Protein AF-A0AAN9CAA3-F1 (afdb_monomer_lite)

pLDDT: mean 83.01, std 10.86, range [41.28, 93.88]

Structure (mmCIF, N/CA/C/O backbone):
data_AF-A0AAN9CAA3-F1
#
_entry.id   AF-A0AAN9CAA3-F1
#
loop_
_atom_site.group_PDB
_atom_site.id
_atom_site.type_symbol
_atom_site.label_atom_id
_atom_site.label_alt_id
_atom_site.label_comp_id
_atom_site.label_asym_id
_atom_site.label_entity_id
_atom_site.label_seq_id
_atom_site.pdbx_PDB_ins_code
_atom_site.Cartn_x
_atom_site.Cartn_y
_atom_site.Cartn_z
_atom_site.occupancy
_atom_site.B_iso_or_equiv
_atom_site.auth_seq_id
_atom_site.auth_comp_id
_atom_site.auth_asym_id
_atom_site.auth_atom_id
_atom_site.pdbx_PDB_model_num
ATOM 1 N N . MET A 1 1 ? -3.144 11.801 2.832 1.00 44.78 1 MET A N 1
ATOM 2 C CA . MET A 1 1 ? -1.709 11.485 2.634 1.00 44.78 1 MET A CA 1
ATOM 3 C C . MET A 1 1 ? -1.485 10.277 1.722 1.00 44.78 1 MET A C 1
ATOM 5 O O . MET A 1 1 ? -0.741 10.425 0.770 1.00 44.78 1 MET A O 1
ATOM 9 N N . LEU A 1 2 ? -2.178 9.145 1.908 1.00 47.00 2 LEU A N 1
ATOM 10 C CA . LEU A 1 2 ? -2.068 7.959 1.027 1.00 47.00 2 LEU A CA 1
ATOM 11 C C . LEU A 1 2 ? -2.639 8.127 -0.402 1.00 47.00 2 LEU A C 1
ATOM 13 O O . LEU A 1 2 ? -2.365 7.313 -1.272 1.00 47.00 2 LEU A O 1
ATOM 17 N N . GLN A 1 3 ? -3.430 9.175 -0.653 1.00 49.78 3 GLN A N 1
ATOM 18 C CA . GLN A 1 3 ? -4.020 9.487 -1.967 1.00 49.78 3 GLN A CA 1
ATOM 19 C C . GLN A 1 3 ? -3.221 10.538 -2.762 1.00 49.78 3 GLN A C 1
ATOM 21 O O . GLN A 1 3 ? -3.686 11.016 -3.797 1.00 49.78 3 GLN A O 1
ATOM 26 N N . ALA A 1 4 ? -2.057 10.965 -2.260 1.00 59.66 4 ALA A N 1
ATOM 27 C CA . ALA A 1 4 ? -1.208 11.900 -2.990 1.00 59.66 4 ALA A CA 1
ATOM 28 C C . ALA A 1 4 ? -0.649 11.225 -4.252 1.00 59.66 4 ALA A C 1
ATOM 30 O O . ALA A 1 4 ? -0.351 10.035 -4.230 1.00 59.66 4 ALA A O 1
ATOM 31 N N . LYS A 1 5 ? -0.468 11.988 -5.339 1.00 57.34 5 LYS A N 1
ATOM 32 C CA . LYS A 1 5 ? 0.065 11.461 -6.612 1.00 57.34 5 LYS A CA 1
ATOM 33 C C . LYS A 1 5 ? 1.448 10.808 -6.470 1.00 57.34 5 LYS A C 1
ATOM 35 O O . LYS A 1 5 ? 1.762 9.922 -7.248 1.00 57.34 5 LYS A O 1
ATOM 40 N N . ASN A 1 6 ? 2.207 11.202 -5.448 1.00 60.66 6 ASN A N 1
ATOM 41 C CA . ASN A 1 6 ? 3.566 10.728 -5.179 1.00 60.66 6 ASN A CA 1
ATOM 42 C C . ASN A 1 6 ? 3.606 9.774 -3.968 1.00 60.66 6 ASN A C 1
ATOM 44 O O . ASN A 1 6 ? 4.602 9.722 -3.247 1.00 60.66 6 ASN A O 1
ATOM 48 N N . ALA A 1 7 ? 2.489 9.114 -3.642 1.00 62.47 7 ALA A N 1
ATOM 49 C CA . ALA A 1 7 ? 2.445 8.168 -2.535 1.00 62.47 7 ALA A CA 1
ATOM 50 C C . ALA A 1 7 ? 3.242 6.909 -2.905 1.00 62.47 7 ALA A C 1
ATOM 52 O O . ALA A 1 7 ? 2.808 6.130 -3.746 1.00 62.47 7 ALA A O 1
ATOM 53 N N . ASP A 1 8 ? 4.403 6.742 -2.273 1.00 71.38 8 ASP A N 1
ATOM 54 C CA . ASP A 1 8 ? 5.265 5.573 -2.431 1.00 71.38 8 ASP A CA 1
ATOM 55 C C . ASP A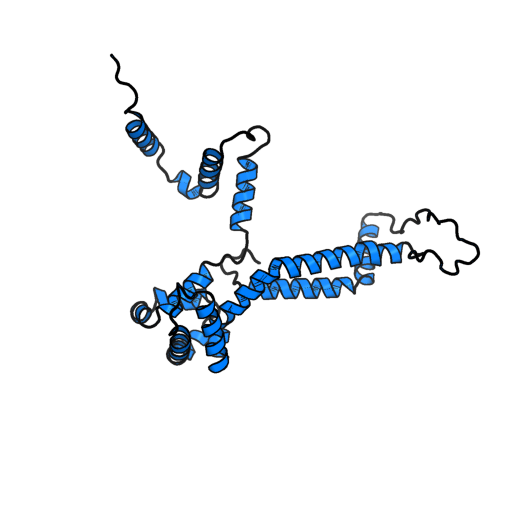 1 8 ? 4.780 4.401 -1.556 1.00 71.38 8 ASP A C 1
ATOM 57 O O . ASP A 1 8 ? 4.248 4.608 -0.460 1.00 71.38 8 ASP A O 1
ATOM 61 N N . LEU A 1 9 ? 4.982 3.171 -2.031 1.00 78.12 9 LEU A N 1
ATOM 62 C CA . LEU A 1 9 ? 4.564 1.935 -1.369 1.00 78.12 9 LEU A CA 1
ATOM 63 C C . LEU A 1 9 ? 5.193 1.794 0.022 1.00 78.12 9 LEU A C 1
ATOM 65 O O . LEU A 1 9 ? 4.511 1.454 0.986 1.00 78.12 9 LEU A O 1
ATOM 69 N N . LEU A 1 10 ? 6.480 2.112 0.131 1.00 80.00 10 LEU A N 1
ATOM 70 C CA . LEU A 1 10 ? 7.242 2.005 1.377 1.00 80.00 10 LEU A CA 1
ATOM 71 C C . LEU A 1 10 ? 6.860 3.095 2.381 1.00 80.00 10 LEU A C 1
ATOM 73 O O . LEU A 1 10 ? 6.630 2.820 3.557 1.00 80.00 10 LEU A O 1
ATOM 77 N N . LYS A 1 11 ? 6.631 4.320 1.902 1.00 82.19 11 LYS A N 1
ATOM 78 C CA . LYS A 1 11 ? 6.074 5.389 2.739 1.00 82.19 11 LYS A CA 1
ATOM 79 C C . LYS A 1 11 ? 4.674 5.037 3.248 1.00 82.19 11 LYS A C 1
ATOM 81 O O . LYS A 1 11 ? 4.307 5.385 4.368 1.00 82.19 11 LYS A O 1
ATOM 86 N N . ALA A 1 12 ? 3.871 4.351 2.436 1.00 82.38 12 ALA A N 1
ATOM 87 C CA . ALA A 1 12 ? 2.558 3.875 2.851 1.00 82.38 12 ALA A CA 1
ATOM 88 C C . ALA A 1 12 ? 2.653 2.810 3.954 1.00 82.38 12 ALA A C 1
ATOM 90 O O . ALA A 1 12 ? 1.882 2.881 4.912 1.00 82.38 12 ALA A O 1
ATOM 91 N N . THR A 1 13 ? 3.595 1.866 3.859 1.00 85.06 13 THR A N 1
ATOM 92 C CA . THR A 1 13 ? 3.814 0.865 4.914 1.00 85.06 13 THR A CA 1
ATOM 93 C C . THR A 1 13 ? 4.322 1.494 6.206 1.00 85.06 13 THR A C 1
ATOM 95 O O . THR A 1 13 ? 3.777 1.190 7.260 1.00 85.06 13 THR A O 1
ATOM 98 N N . GLU A 1 14 ? 5.248 2.454 6.134 1.00 86.94 14 GLU A N 1
ATOM 99 C CA . GLU A 1 14 ? 5.728 3.192 7.313 1.00 86.94 14 GLU A CA 1
ATOM 100 C C . GLU A 1 14 ? 4.594 3.935 8.031 1.00 86.94 14 GLU A C 1
ATOM 102 O O . GLU A 1 14 ? 4.468 3.873 9.251 1.00 86.94 14 GLU A O 1
ATOM 107 N N . LEU A 1 15 ? 3.723 4.620 7.282 1.00 87.38 15 LEU A N 1
ATOM 108 C CA . LEU A 1 15 ? 2.568 5.309 7.862 1.00 87.38 15 LEU A CA 1
ATOM 109 C C . LEU A 1 15 ? 1.568 4.337 8.500 1.00 87.38 15 LEU A C 1
ATOM 111 O O . LEU A 1 15 ? 0.965 4.674 9.518 1.00 87.38 15 LEU A O 1
ATOM 115 N N . LEU A 1 16 ? 1.379 3.152 7.914 1.00 87.38 16 LEU A N 1
ATOM 116 C CA . LEU A 1 16 ? 0.523 2.112 8.486 1.00 87.38 16 LEU A CA 1
ATOM 117 C C . LEU A 1 16 ? 1.112 1.546 9.777 1.00 87.38 16 LEU A C 1
ATOM 119 O O . LEU A 1 16 ? 0.374 1.356 10.741 1.00 87.38 16 LEU A O 1
ATOM 123 N N . ASP A 1 17 ? 2.421 1.315 9.812 1.00 89.25 17 ASP A N 1
ATOM 124 C CA . ASP A 1 17 ? 3.104 0.827 11.006 1.00 89.25 17 ASP A CA 1
ATOM 125 C C . ASP A 1 17 ? 3.068 1.879 12.118 1.00 89.25 17 ASP A C 1
ATOM 127 O O . ASP A 1 17 ? 2.716 1.549 13.248 1.00 89.25 17 ASP A O 1
ATOM 131 N N . ASN A 1 18 ? 3.278 3.155 11.785 1.00 91.62 18 ASN A N 1
ATOM 132 C CA . ASN A 1 18 ? 3.091 4.267 12.719 1.00 91.62 18 ASN A CA 1
ATOM 133 C C . ASN A 1 18 ? 1.648 4.356 13.239 1.00 91.62 18 ASN A C 1
ATOM 135 O O . ASN A 1 18 ? 1.423 4.570 14.423 1.00 91.62 18 ASN A O 1
ATOM 139 N N . ALA A 1 19 ? 0.642 4.159 12.386 1.00 91.06 19 ALA A N 1
ATOM 140 C CA . ALA A 1 19 ? -0.747 4.154 12.837 1.00 91.06 19 ALA A CA 1
ATOM 141 C C . ALA A 1 19 ? -1.035 2.979 13.787 1.00 91.06 19 ALA A C 1
ATOM 143 O O . ALA A 1 19 ? -1.761 3.138 14.766 1.00 91.06 19 ALA A O 1
ATOM 144 N N . ILE A 1 20 ? -0.462 1.802 13.524 1.00 91.44 20 ILE A N 1
ATOM 145 C CA . ILE A 1 20 ? -0.612 0.629 14.392 1.00 91.44 20 ILE A CA 1
ATOM 146 C C . ILE A 1 20 ? 0.093 0.845 15.733 1.00 91.44 20 ILE A C 1
ATOM 148 O O . ILE A 1 20 ? -0.478 0.496 16.767 1.00 91.44 20 ILE A O 1
ATOM 152 N N . THR A 1 21 ? 1.290 1.436 15.751 1.00 93.06 21 THR A N 1
ATOM 153 C CA . THR A 1 21 ? 1.997 1.741 17.004 1.00 93.06 21 THR A CA 1
ATOM 154 C C . THR A 1 21 ? 1.246 2.781 17.826 1.00 93.06 21 THR A C 1
ATOM 156 O O . THR A 1 21 ? 1.070 2.578 19.025 1.00 93.06 21 THR A O 1
ATOM 159 N N . GLU A 1 22 ? 0.708 3.827 17.198 1.00 93.31 22 GLU A N 1
ATOM 160 C CA . GLU A 1 22 ? -0.135 4.822 17.869 1.00 93.31 22 GLU A CA 1
ATOM 161 C C . GLU A 1 22 ? -1.432 4.210 18.421 1.00 93.31 22 GLU A C 1
ATOM 163 O O . GLU A 1 22 ? -1.797 4.479 19.562 1.00 93.31 22 GLU A O 1
ATOM 168 N N . LEU A 1 23 ? -2.099 3.317 17.682 1.00 91.75 23 LEU A N 1
ATOM 169 C CA . LEU A 1 23 ? -3.273 2.592 18.192 1.00 91.75 23 LEU A CA 1
ATOM 170 C C . LEU A 1 23 ? -2.924 1.666 19.362 1.00 91.75 23 LEU A C 1
ATOM 172 O O . LEU A 1 23 ? -3.708 1.531 20.301 1.00 91.75 23 LEU A O 1
ATOM 176 N N . THR A 1 24 ? -1.747 1.045 19.317 1.00 91.69 24 THR A N 1
ATOM 177 C CA . THR A 1 24 ? -1.257 0.177 20.395 1.00 91.69 24 THR A CA 1
ATOM 178 C C . THR A 1 24 ? -0.957 0.993 21.651 1.00 91.69 24 THR A C 1
ATOM 180 O O . THR A 1 24 ? -1.339 0.583 22.740 1.00 91.69 24 THR A O 1
ATOM 183 N N . ARG A 1 25 ? -0.366 2.186 21.508 1.00 92.81 25 ARG A N 1
ATOM 184 C CA . ARG A 1 25 ? -0.189 3.141 22.614 1.00 92.81 25 ARG A CA 1
ATOM 185 C C . ARG A 1 25 ? -1.532 3.616 23.160 1.00 92.81 25 ARG A C 1
ATOM 187 O O . ARG A 1 25 ? -1.758 3.587 24.364 1.00 92.81 25 ARG A O 1
ATOM 194 N N . PHE A 1 26 ? -2.462 3.977 22.277 1.00 90.56 26 PHE A N 1
ATOM 195 C CA . PHE A 1 26 ? -3.790 4.448 22.671 1.00 90.56 26 PHE A CA 1
ATOM 196 C C . PHE A 1 26 ? -4.579 3.397 23.463 1.00 90.56 26 PHE A C 1
ATOM 198 O O . PHE A 1 26 ? -5.333 3.742 24.369 1.00 90.56 26 PHE A O 1
ATOM 205 N N . ARG A 1 27 ? -4.360 2.108 23.179 1.00 90.56 27 ARG A N 1
ATOM 206 C CA . ARG A 1 27 ? -4.920 0.994 23.955 1.00 90.56 27 ARG A CA 1
ATOM 207 C C . ARG A 1 27 ? -4.482 1.003 25.423 1.00 90.56 27 ARG A C 1
ATOM 209 O O . ARG A 1 27 ? -5.253 0.591 26.285 1.00 90.56 27 ARG A O 1
ATOM 216 N N . GLU A 1 28 ? -3.274 1.468 25.723 1.00 89.81 28 GLU A N 1
ATOM 217 C CA . GLU A 1 28 ? -2.764 1.574 27.097 1.00 89.81 28 GLU A CA 1
ATOM 218 C C . GLU A 1 28 ? -3.271 2.852 27.794 1.00 89.81 28 GLU A C 1
ATOM 220 O O . GLU A 1 28 ? -3.526 2.848 29.000 1.00 89.81 28 GLU A O 1
ATOM 225 N N . SER A 1 29 ? -3.543 3.908 27.023 1.00 91.75 29 SER A N 1
ATOM 226 C CA . SER A 1 29 ? -4.021 5.226 27.471 1.00 91.75 29 SER A CA 1
ATOM 227 C C . SER A 1 29 ? -5.537 5.317 27.743 1.00 91.75 29 SER A C 1
ATOM 229 O O . SER A 1 29 ? -6.186 6.312 27.409 1.00 91.75 29 SER A O 1
ATOM 231 N N . PHE A 1 30 ? -6.143 4.310 28.384 1.00 89.69 30 PHE A N 1
ATOM 232 C CA . PHE A 1 30 ? -7.588 4.339 28.683 1.00 89.69 30 PHE A CA 1
ATOM 233 C C . PHE A 1 30 ? -8.000 5.537 29.560 1.00 89.69 30 PHE A C 1
ATOM 235 O O . PHE A 1 30 ? -9.026 6.164 29.306 1.00 89.69 30 PHE A O 1
ATOM 242 N N . GLU A 1 31 ? -7.198 5.888 30.569 1.00 88.56 31 GLU A N 1
ATOM 243 C CA . GLU A 1 31 ? -7.520 6.991 31.490 1.00 88.56 31 GLU A CA 1
ATOM 244 C C . GLU A 1 31 ? -7.484 8.361 30.794 1.00 88.56 31 GLU A C 1
ATOM 246 O O . GLU A 1 31 ? -8.323 9.230 31.042 1.00 88.56 31 GLU A O 1
ATOM 251 N N . GLU A 1 32 ? -6.553 8.553 29.860 1.00 90.00 32 GLU A N 1
ATOM 252 C CA . GLU A 1 32 ? -6.468 9.761 29.032 1.00 90.00 32 GLU A CA 1
ATOM 253 C C . GLU A 1 32 ? -7.674 9.855 28.081 1.00 90.00 32 GLU A C 1
ATOM 255 O O . GLU A 1 32 ? -8.298 10.909 27.932 1.00 90.00 32 GLU A O 1
ATOM 260 N N . ALA A 1 33 ? -8.078 8.730 27.483 1.00 88.81 33 ALA A N 1
ATOM 261 C CA . ALA A 1 33 ? -9.279 8.664 26.652 1.00 88.81 33 ALA A CA 1
ATOM 262 C C . ALA A 1 33 ? -10.556 8.956 27.463 1.00 88.81 33 ALA A C 1
ATOM 264 O O . ALA A 1 33 ? -11.457 9.658 27.002 1.00 88.81 33 ALA A O 1
ATOM 265 N N . LYS A 1 34 ? -10.627 8.462 28.702 1.00 89.62 34 LYS A N 1
ATOM 266 C CA . LYS A 1 34 ? -11.747 8.707 29.614 1.00 89.62 34 LYS A CA 1
ATOM 267 C C . LYS A 1 34 ? -11.837 10.178 30.014 1.00 89.62 34 LYS A C 1
ATOM 269 O O . LYS A 1 34 ? -12.905 10.773 29.890 1.00 89.62 34 LYS A O 1
ATOM 274 N N . THR A 1 35 ? -10.736 10.777 30.459 1.00 89.81 35 THR A N 1
ATOM 275 C CA . THR A 1 35 ? -10.697 12.188 30.889 1.00 89.81 35 THR A CA 1
ATOM 276 C C . THR A 1 35 ? -11.031 13.147 29.746 1.00 89.81 35 THR A C 1
ATOM 278 O O . THR A 1 35 ? -11.821 14.079 29.921 1.00 89.81 35 THR A O 1
ATOM 281 N N . THR A 1 36 ? -10.516 12.893 28.540 1.00 90.50 36 THR A N 1
ATOM 282 C CA . THR A 1 36 ? -10.865 13.683 27.349 1.00 90.50 36 THR A CA 1
ATOM 283 C C . THR A 1 36 ? -12.348 13.558 26.995 1.00 90.50 36 THR A C 1
ATOM 285 O O . THR A 1 36 ? -13.008 14.581 26.784 1.00 90.50 36 THR A O 1
ATOM 288 N N . ALA A 1 37 ? -12.908 12.345 27.015 1.00 88.25 37 ALA A N 1
ATOM 289 C CA . ALA A 1 37 ? -14.334 12.119 26.782 1.00 88.25 37 ALA A CA 1
ATOM 290 C C . ALA A 1 37 ? -15.219 12.800 27.841 1.00 88.25 37 ALA A C 1
ATOM 292 O O . ALA A 1 37 ? -16.214 13.434 27.491 1.00 88.25 37 ALA A O 1
ATOM 293 N N . GLN A 1 38 ? -14.832 12.743 29.118 1.00 89.31 38 GLN A N 1
ATOM 294 C CA . GLN A 1 38 ? -15.519 13.423 30.221 1.00 89.31 38 GLN A CA 1
ATOM 295 C C . GLN A 1 38 ? -15.536 14.944 30.031 1.00 89.31 38 GLN A C 1
ATOM 297 O O . GLN A 1 38 ? -16.601 15.557 30.092 1.00 89.31 38 GLN A O 1
ATOM 302 N N . SER A 1 39 ? -14.391 15.544 29.686 1.00 90.69 39 SER A N 1
ATOM 303 C CA . SER A 1 39 ? -14.303 16.985 29.406 1.00 90.69 39 SER A CA 1
ATOM 304 C C . SER A 1 39 ? -15.189 17.422 28.229 1.00 90.69 39 SER A C 1
ATOM 306 O O . SER A 1 39 ? -15.706 18.539 28.202 1.00 90.69 39 SER A O 1
ATOM 308 N N . MET A 1 40 ? -15.383 16.547 27.236 1.00 90.56 40 MET A N 1
ATOM 309 C CA . MET A 1 40 ? -16.245 16.810 26.084 1.00 90.56 40 MET A CA 1
ATOM 310 C C . MET A 1 40 ? -17.726 16.650 26.443 1.00 90.56 40 MET A C 1
ATOM 312 O O . MET A 1 40 ? -18.543 17.480 26.049 1.00 90.56 40 MET A O 1
ATOM 316 N N . ALA A 1 41 ? -18.065 15.631 27.233 1.00 88.75 41 ALA A N 1
ATOM 317 C CA . ALA A 1 41 ? -19.416 15.404 27.734 1.00 88.75 41 ALA A CA 1
ATOM 318 C C . ALA A 1 41 ? -19.889 16.536 28.659 1.00 88.75 41 ALA A C 1
ATOM 320 O O . ALA A 1 41 ? -21.044 16.950 28.567 1.00 88.75 41 ALA A O 1
ATOM 321 N N . GLU A 1 42 ? -18.998 17.083 29.494 1.00 90.62 42 GLU A N 1
ATOM 322 C CA . GLU A 1 42 ? -19.273 18.250 30.342 1.00 90.62 42 GLU A CA 1
ATOM 323 C C . GLU A 1 42 ? -19.679 19.470 29.513 1.00 90.62 42 GLU A C 1
ATOM 325 O O . GLU A 1 42 ? -20.714 20.081 29.773 1.00 90.62 42 GLU A O 1
ATOM 330 N N . LYS A 1 43 ? -18.926 19.765 28.444 1.00 91.69 43 LYS A N 1
ATOM 331 C CA . LYS A 1 43 ? -19.243 20.863 27.516 1.00 91.69 43 LYS A CA 1
ATOM 332 C C . LYS A 1 43 ? -20.627 20.723 26.886 1.00 91.69 43 LYS A C 1
ATOM 334 O O . LYS A 1 43 ? -21.216 21.725 26.495 1.00 91.69 43 LYS A O 1
ATOM 339 N N . TRP A 1 44 ? -21.118 19.496 26.726 1.00 91.31 44 TRP A N 1
ATOM 340 C CA . TRP A 1 44 ? -22.392 19.198 26.067 1.00 91.31 44 TRP A CA 1
ATOM 341 C C . TRP A 1 44 ? -23.528 18.910 27.059 1.00 91.31 44 TRP A C 1
ATOM 343 O O . TRP A 1 44 ? -24.637 18.593 26.634 1.00 91.31 44 TRP A O 1
ATOM 353 N N . GLY A 1 45 ? -23.278 19.018 28.370 1.00 87.56 45 GLY A N 1
ATOM 354 C CA . GLY A 1 45 ? -24.281 18.773 29.411 1.00 87.56 45 GLY A CA 1
ATOM 355 C C . GLY A 1 45 ? -24.731 17.311 29.522 1.00 87.56 45 GLY A C 1
ATOM 356 O O . GLY A 1 45 ? -25.835 17.041 29.994 1.00 87.56 45 GLY A O 1
ATOM 357 N N . VAL A 1 46 ? -23.909 16.358 29.072 1.00 87.75 46 VAL A N 1
ATOM 358 C CA . VAL A 1 46 ? -24.232 14.923 29.086 1.00 87.75 46 VAL A CA 1
ATOM 359 C C . VAL A 1 46 ? -23.792 14.291 30.410 1.00 87.75 46 VAL A C 1
ATOM 361 O O . VAL A 1 46 ? -22.709 14.569 30.924 1.00 87.75 46 VAL A O 1
ATOM 364 N N . LYS A 1 47 ? -24.625 13.404 30.967 1.00 80.25 47 LYS A N 1
ATOM 365 C CA . LYS A 1 47 ? -24.328 12.667 32.205 1.00 80.25 47 LYS A CA 1
ATOM 366 C C . LYS A 1 47 ? -23.163 11.688 31.990 1.00 80.25 47 LYS A C 1
ATOM 368 O O . LYS A 1 47 ? -23.200 10.875 31.075 1.00 80.25 47 LYS A O 1
ATOM 373 N N . GLN A 1 48 ? -22.156 11.736 32.864 1.00 78.38 48 GLN A N 1
ATOM 374 C CA . GLN A 1 48 ? -20.866 11.038 32.692 1.00 78.38 48 GLN A CA 1
ATOM 375 C C . GLN A 1 48 ? -20.729 9.738 33.507 1.00 78.38 48 GLN A C 1
ATOM 377 O O . GLN A 1 48 ? -19.624 9.256 33.747 1.00 78.38 48 GLN A O 1
ATOM 382 N N . THR A 1 49 ? -21.833 9.185 34.004 1.00 79.31 49 THR A N 1
ATOM 383 C CA . THR A 1 49 ? -21.804 8.018 34.896 1.00 79.31 49 THR A CA 1
ATOM 384 C C . THR A 1 49 ? -22.006 6.724 34.123 1.00 79.31 49 THR A C 1
ATOM 386 O O . THR A 1 49 ? -22.989 6.611 33.394 1.00 79.31 49 THR A O 1
ATOM 389 N N . PHE A 1 50 ? -21.158 5.722 34.360 1.00 78.44 50 PHE A N 1
ATOM 390 C CA . PHE A 1 50 ? -21.433 4.358 33.912 1.00 78.44 50 PHE A CA 1
ATOM 391 C C . PHE A 1 50 ? -22.676 3.818 34.626 1.00 78.44 50 PHE A C 1
ATOM 393 O O . PHE A 1 50 ? -22.728 3.765 35.859 1.00 78.44 50 PHE A O 1
ATOM 400 N N . GLU A 1 51 ? -23.693 3.438 33.856 1.00 72.19 51 GLU A N 1
ATOM 401 C CA . GLU A 1 51 ? -24.897 2.831 34.410 1.00 72.19 51 GLU A CA 1
ATOM 402 C C . GLU A 1 51 ? -24.597 1.408 34.886 1.00 72.19 51 GLU A C 1
ATOM 404 O O . GLU A 1 51 ? -23.947 0.616 34.205 1.00 72.19 51 GLU A O 1
ATOM 409 N N . LYS A 1 52 ? -25.060 1.082 36.094 1.00 70.25 52 LYS A N 1
ATOM 410 C CA . LYS A 1 52 ? -24.912 -0.259 36.659 1.00 70.25 52 LYS A CA 1
ATOM 411 C C . LYS A 1 52 ? -26.090 -1.112 36.211 1.00 70.25 52 LYS A C 1
ATOM 413 O O . LYS A 1 52 ? -27.191 -0.973 36.740 1.00 70.25 52 LYS A O 1
ATOM 418 N N . GLU A 1 53 ? -25.858 -2.010 35.263 1.00 66.56 53 GLU A N 1
ATOM 419 C CA . GLU A 1 53 ? -26.859 -3.005 34.887 1.00 66.56 53 GLU A CA 1
ATOM 420 C C . GLU A 1 53 ? -27.007 -4.108 35.947 1.00 66.56 53 GLU A C 1
ATOM 422 O O . GLU A 1 53 ? -26.079 -4.456 36.685 1.00 66.56 53 GLU A O 1
ATOM 427 N N . ARG A 1 54 ? -28.205 -4.703 36.019 1.00 65.81 54 ARG A N 1
ATOM 428 C CA . ARG A 1 54 ? -28.487 -5.823 36.922 1.00 65.81 54 ARG A CA 1
ATOM 429 C C . ARG A 1 54 ? -27.730 -7.073 36.468 1.00 65.81 54 ARG A C 1
ATOM 431 O O . ARG A 1 54 ? -28.046 -7.678 35.448 1.00 65.81 54 ARG A O 1
ATOM 438 N N . ILE A 1 55 ? -26.811 -7.541 37.303 1.00 67.50 55 ILE A N 1
ATOM 439 C CA . ILE A 1 55 ? -26.038 -8.758 37.043 1.00 67.50 55 ILE A CA 1
ATOM 440 C C . ILE A 1 55 ? -26.928 -9.997 37.265 1.00 67.50 55 ILE A C 1
ATOM 442 O O . ILE A 1 55 ? -27.324 -10.293 38.394 1.00 67.50 55 ILE A O 1
ATOM 446 N N . ARG A 1 56 ? -27.230 -10.760 36.203 1.00 64.50 56 ARG A N 1
ATOM 447 C CA . ARG A 1 56 ? -27.803 -12.118 36.330 1.00 64.50 56 ARG A CA 1
ATOM 448 C C . ARG A 1 56 ? -26.741 -13.067 36.882 1.00 64.50 56 ARG A C 1
ATOM 450 O O . ARG A 1 56 ? -25.679 -13.172 36.275 1.00 64.50 56 ARG A O 1
ATOM 457 N N . ARG A 1 57 ? -27.037 -13.755 37.986 1.00 69.12 57 ARG A N 1
ATOM 458 C CA . ARG A 1 57 ? -26.169 -14.775 38.594 1.00 69.12 57 ARG A CA 1
ATOM 459 C C . ARG A 1 57 ? -26.761 -16.161 38.360 1.00 69.12 57 ARG A C 1
ATOM 461 O O . ARG A 1 57 ? -27.966 -16.334 38.552 1.00 69.12 57 ARG A O 1
ATOM 468 N N . ALA A 1 58 ? -25.934 -17.119 37.953 1.00 70.06 58 ALA A N 1
ATOM 469 C CA . ALA A 1 58 ? -26.328 -18.522 37.938 1.00 70.06 58 ALA A CA 1
ATOM 470 C C . ALA A 1 58 ? -26.436 -19.065 39.377 1.00 70.06 58 ALA A C 1
ATOM 472 O O . ALA A 1 58 ? -25.809 -18.546 40.306 1.00 70.06 58 ALA A O 1
ATOM 473 N N . LYS A 1 59 ? -27.271 -20.091 39.581 1.00 72.75 59 LYS A N 1
ATOM 474 C CA . LYS A 1 59 ? -27.389 -20.774 40.876 1.00 72.75 59 LYS A CA 1
ATOM 475 C C . LYS A 1 59 ? -26.120 -21.602 41.101 1.00 72.75 59 LYS A C 1
ATOM 477 O O . LYS A 1 59 ? -25.850 -22.486 40.298 1.00 72.75 59 LYS A O 1
ATOM 482 N N . ARG A 1 60 ? -25.386 -21.329 42.182 1.00 71.00 60 ARG A N 1
ATOM 483 C CA . ARG A 1 60 ? -24.193 -22.103 42.568 1.00 71.00 60 ARG A CA 1
ATOM 484 C C . ARG A 1 60 ? -24.563 -23.478 43.114 1.00 71.00 60 ARG A C 1
ATOM 486 O O . ARG A 1 60 ? -25.592 -23.610 43.787 1.00 71.00 60 ARG A O 1
ATOM 493 N N . GLN A 1 61 ? -23.717 -24.470 42.853 1.00 82.44 61 GLN A N 1
ATOM 494 C CA . GLN A 1 61 ? -23.791 -25.779 43.507 1.00 82.44 61 GLN A CA 1
ATOM 495 C C . GLN A 1 61 ? -23.013 -25.787 44.835 1.00 82.44 61 GLN A C 1
ATOM 497 O O . GLN A 1 61 ? -22.186 -24.915 45.086 1.00 82.44 61 GLN A O 1
ATOM 502 N N . PHE A 1 62 ? -23.327 -26.749 45.710 1.00 75.81 62 PHE A N 1
ATOM 503 C CA . PHE A 1 62 ? -22.869 -26.796 47.108 1.00 75.81 62 PHE A CA 1
ATOM 504 C C . PHE A 1 62 ? -21.335 -26.871 47.269 1.00 75.81 62 PHE A C 1
ATOM 506 O O . PHE A 1 62 ? -20.821 -26.338 48.246 1.00 75.81 62 PHE A O 1
ATOM 513 N N . ASP A 1 63 ? -20.613 -27.401 46.275 1.00 81.50 63 ASP A N 1
ATOM 514 C CA . ASP A 1 63 ? -19.144 -27.552 46.290 1.00 81.50 63 ASP A CA 1
ATOM 515 C C . ASP A 1 63 ? -18.409 -26.584 45.338 1.00 81.50 63 ASP A C 1
ATOM 517 O O . ASP A 1 63 ? -17.211 -26.708 45.080 1.00 81.50 63 ASP A O 1
ATOM 521 N N . GLU A 1 64 ? -19.123 -25.609 44.771 1.00 75.12 64 GLU A N 1
ATOM 522 C CA . GLU A 1 64 ? -18.584 -24.707 43.756 1.00 75.12 64 GLU A CA 1
ATOM 523 C C . GLU A 1 64 ? -17.943 -23.469 44.409 1.00 75.12 64 GLU A C 1
ATOM 525 O O . GLU A 1 64 ? -18.609 -22.490 44.758 1.00 75.12 64 GLU A O 1
ATOM 530 N N . PHE A 1 65 ? -16.619 -23.509 44.591 1.00 69.56 65 PHE A N 1
ATOM 531 C CA . PHE A 1 65 ? -15.848 -22.409 45.194 1.00 69.56 65 PHE A CA 1
ATOM 532 C C . PHE A 1 65 ? -15.657 -21.200 44.263 1.00 69.56 65 PHE A C 1
ATOM 534 O O . PHE A 1 65 ? -15.324 -20.107 44.727 1.00 69.56 65 PHE A O 1
ATOM 541 N N . CYS A 1 66 ? -15.853 -21.377 42.954 1.00 63.81 66 CYS A N 1
ATOM 542 C CA . CYS A 1 66 ? -15.617 -20.330 41.967 1.00 63.81 66 CYS A CA 1
ATOM 543 C C . CYS A 1 66 ? -16.813 -19.368 41.900 1.00 63.81 66 CYS A C 1
ATOM 545 O O . CYS A 1 66 ? -17.972 -19.774 41.800 1.00 63.81 66 CYS A O 1
ATOM 547 N N . GLN A 1 67 ? -16.544 -18.066 41.977 1.00 63.44 67 GLN A N 1
ATOM 548 C CA . GLN A 1 67 ? -17.553 -17.062 41.661 1.00 63.44 67 GLN A CA 1
ATOM 549 C C . GLN A 1 67 ? -17.610 -16.888 40.141 1.00 63.44 67 GLN A C 1
ATOM 551 O O . GLN A 1 67 ? -16.571 -16.975 39.500 1.00 63.44 67 GLN A O 1
ATOM 556 N N . ASP A 1 68 ? -18.784 -16.594 39.567 1.00 61.28 68 ASP A N 1
ATOM 557 C CA . ASP A 1 68 ? -18.845 -16.009 38.219 1.00 61.28 68 ASP A CA 1
ATOM 558 C C . ASP A 1 68 ? -17.971 -14.739 38.233 1.00 61.28 68 ASP A C 1
ATOM 560 O O . ASP A 1 68 ? -18.393 -13.700 38.753 1.00 61.28 68 ASP A O 1
ATOM 564 N N . GLU A 1 69 ? -16.745 -14.826 37.714 1.00 58.16 69 GLU A N 1
ATOM 565 C CA . GLU A 1 69 ? -15.826 -13.699 37.557 1.00 58.16 69 GLU A CA 1
ATOM 566 C C . GLU A 1 69 ? -16.336 -12.805 36.427 1.00 58.16 69 GLU A C 1
ATOM 568 O O . GLU A 1 69 ? -15.861 -12.813 35.293 1.00 58.16 69 GLU A O 1
ATOM 573 N N . ARG A 1 70 ? -17.361 -12.011 36.726 1.00 61.19 70 ARG A N 1
ATOM 574 C CA . ARG A 1 70 ? -17.628 -10.800 35.958 1.00 61.19 70 ARG A CA 1
ATOM 575 C C . ARG A 1 70 ? -16.804 -9.673 36.553 1.00 61.19 70 ARG A C 1
ATOM 577 O O . ARG A 1 70 ? -16.736 -9.536 37.773 1.00 61.19 70 ARG A O 1
ATOM 584 N N . LEU A 1 71 ? -16.246 -8.831 35.684 1.00 63.97 71 LEU A N 1
ATOM 585 C CA . LEU A 1 71 ? -15.773 -7.497 36.054 1.00 63.97 71 LEU A CA 1
ATOM 586 C C . LEU A 1 71 ? -16.917 -6.814 36.819 1.00 63.97 71 LEU A C 1
ATOM 588 O O . LEU A 1 71 ? -17.964 -6.523 36.244 1.00 63.97 71 LEU A O 1
ATOM 592 N N . ALA A 1 72 ? -16.766 -6.674 38.137 1.00 66.12 72 ALA A N 1
ATOM 593 C CA . ALA A 1 72 ? -17.840 -6.210 39.017 1.00 66.12 72 ALA A CA 1
ATOM 594 C C . ALA A 1 72 ? -18.144 -4.715 38.830 1.00 66.12 72 ALA A C 1
ATOM 596 O O . ALA A 1 72 ? -19.209 -4.232 39.214 1.00 66.12 72 ALA A O 1
ATOM 597 N N . ASP A 1 73 ? -17.191 -4.000 38.242 1.00 79.12 73 ASP A N 1
ATOM 598 C CA . ASP A 1 73 ? -17.237 -2.578 37.986 1.00 79.12 73 ASP A CA 1
ATOM 599 C C . ASP A 1 73 ? -17.562 -2.292 36.510 1.00 79.12 73 ASP A C 1
ATOM 601 O O . ASP A 1 73 ? -16.990 -2.892 35.596 1.00 79.12 73 ASP A O 1
ATOM 605 N N . ALA A 1 74 ? -18.512 -1.380 36.286 1.00 80.62 74 ALA A N 1
ATOM 606 C CA . ALA A 1 74 ? -19.023 -1.047 34.956 1.00 80.62 74 ALA A CA 1
ATOM 607 C C . ALA A 1 74 ? -17.954 -0.363 34.088 1.00 80.62 74 ALA A C 1
ATOM 609 O O . ALA A 1 74 ? -17.912 -0.566 32.875 1.00 80.62 74 ALA A O 1
ATOM 610 N N . GLU A 1 75 ? -17.055 0.394 34.715 1.00 84.81 75 GLU A N 1
ATOM 611 C CA . GLU A 1 75 ? -15.920 1.009 34.035 1.00 84.81 75 GLU A CA 1
ATOM 612 C C . GLU A 1 75 ? -14.901 -0.050 33.596 1.00 84.81 75 GLU A C 1
ATOM 614 O O . GLU A 1 75 ? -14.503 -0.087 32.432 1.00 84.81 75 GLU A O 1
ATOM 619 N N . SER A 1 76 ? -14.546 -0.970 34.492 1.00 84.25 76 SER A N 1
ATOM 620 C CA . SER A 1 76 ? -13.665 -2.097 34.175 1.00 84.25 76 SER A CA 1
ATOM 621 C C . SER A 1 76 ? -14.248 -2.987 33.067 1.00 84.25 76 SER A C 1
ATOM 623 O O . SER A 1 76 ? -13.525 -3.412 32.164 1.00 84.25 76 SER A O 1
ATOM 625 N N . TYR A 1 77 ? -15.568 -3.216 33.080 1.00 86.38 77 TYR A N 1
ATOM 626 C CA . TYR A 1 77 ? -16.281 -3.908 32.004 1.00 86.38 77 TYR A CA 1
ATOM 627 C C . TYR A 1 77 ? -16.144 -3.180 30.662 1.00 86.38 77 TYR A C 1
ATOM 629 O O . TYR A 1 77 ? -15.795 -3.808 29.663 1.00 86.38 77 TYR A O 1
ATOM 637 N N . PHE A 1 78 ? -16.383 -1.865 30.633 1.00 87.00 78 PHE A N 1
ATOM 638 C CA . PHE A 1 78 ? -16.250 -1.060 29.419 1.00 87.00 78 PHE A CA 1
ATOM 639 C C . PHE A 1 78 ? -14.810 -1.060 28.890 1.00 87.00 78 PHE A C 1
ATOM 641 O O . PHE A 1 78 ? -14.590 -1.267 27.695 1.00 87.00 78 PHE A O 1
ATOM 648 N N . LYS A 1 79 ? -13.823 -0.905 29.77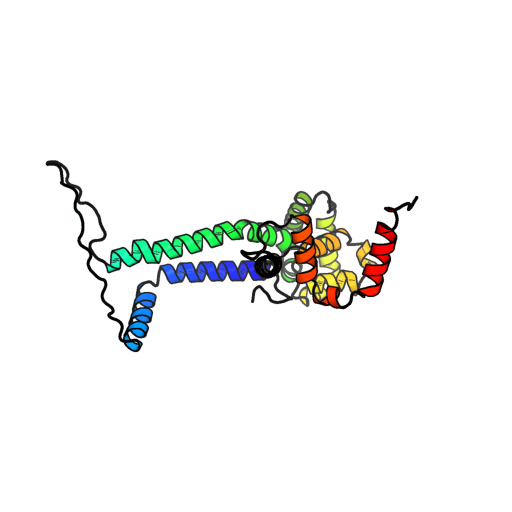9 1.00 89.06 79 LYS A N 1
ATOM 649 C CA . LYS A 1 79 ? -12.397 -0.941 29.435 1.00 89.06 79 LYS A CA 1
ATOM 650 C C . LYS A 1 79 ? -12.015 -2.245 28.736 1.00 89.06 79 LYS A C 1
ATOM 652 O O . LYS A 1 79 ? -11.407 -2.216 27.671 1.00 89.06 79 LYS A O 1
ATOM 657 N N . VAL A 1 80 ? -12.391 -3.391 29.302 1.00 87.38 80 VAL A N 1
ATOM 658 C CA . VAL A 1 80 ? -11.986 -4.701 28.769 1.00 87.38 80 VAL A CA 1
ATOM 659 C C . VAL A 1 80 ? -12.818 -5.107 27.551 1.00 87.38 80 VAL A C 1
ATOM 661 O O . VAL A 1 80 ? -12.258 -5.458 26.515 1.00 87.38 80 VAL A O 1
ATOM 664 N N . ASN A 1 81 ? -14.147 -5.047 27.647 1.00 87.44 81 ASN A N 1
ATOM 665 C CA . ASN A 1 81 ? -15.034 -5.648 26.645 1.00 87.44 81 ASN A CA 1
ATOM 666 C C . ASN A 1 81 ? -15.399 -4.718 25.490 1.00 87.44 81 ASN A C 1
ATOM 668 O O . ASN A 1 81 ? -15.862 -5.200 24.459 1.00 87.44 81 ASN A O 1
ATOM 672 N N . VAL A 1 82 ? -15.221 -3.405 25.650 1.00 87.81 82 VAL A N 1
ATOM 673 C CA . VAL A 1 82 ? -15.524 -2.429 24.597 1.00 87.81 82 VAL A CA 1
ATOM 674 C C . VAL A 1 82 ? -14.243 -1.772 24.117 1.00 87.81 82 VAL A C 1
ATOM 676 O O . VAL A 1 82 ? -13.883 -1.938 22.958 1.00 87.81 82 VAL A O 1
ATOM 679 N N . PHE A 1 83 ? -13.529 -1.059 24.986 1.00 91.06 83 PHE A N 1
ATOM 680 C CA . PHE A 1 83 ? -12.368 -0.271 24.574 1.00 91.06 83 PHE A CA 1
ATOM 681 C C . PHE A 1 83 ? -11.227 -1.154 24.047 1.00 91.06 83 PHE A C 1
ATOM 683 O O . PHE A 1 83 ? -10.860 -1.044 22.875 1.00 91.06 83 PHE A O 1
ATOM 690 N N . ASN A 1 84 ? -10.731 -2.085 24.868 1.00 92.00 84 ASN A N 1
ATOM 691 C CA . ASN A 1 84 ? -9.657 -2.995 24.469 1.00 92.00 84 ASN A CA 1
ATOM 692 C C . ASN A 1 84 ? -10.100 -3.900 23.320 1.00 92.00 84 ASN A C 1
ATOM 694 O O . ASN A 1 84 ? -9.390 -3.999 22.327 1.00 92.00 84 ASN A O 1
ATOM 698 N N . ALA A 1 85 ? -11.294 -4.496 23.409 1.00 92.06 85 ALA A N 1
ATOM 699 C CA . ALA A 1 85 ? -11.810 -5.376 22.363 1.00 92.06 85 ALA A CA 1
ATOM 700 C C . ALA A 1 85 ? -11.910 -4.675 20.996 1.00 92.06 85 ALA A C 1
ATOM 702 O O . ALA A 1 85 ? -11.477 -5.230 19.986 1.00 92.06 85 ALA A O 1
ATOM 703 N N . CYS A 1 86 ? -12.434 -3.445 20.943 1.00 92.00 86 CYS A N 1
ATOM 704 C CA . CYS A 1 86 ? -12.511 -2.674 19.702 1.00 92.00 86 CYS A CA 1
ATOM 705 C C . CYS A 1 86 ? -11.121 -2.358 19.140 1.00 92.00 86 CYS A C 1
ATOM 707 O O . CYS A 1 86 ? -10.891 -2.557 17.946 1.00 92.00 86 CYS A O 1
ATOM 709 N N . LEU A 1 87 ? -10.190 -1.889 19.978 1.00 93.19 87 LEU A N 1
ATOM 710 C CA . LEU A 1 87 ? -8.833 -1.564 19.535 1.00 93.19 87 LEU A CA 1
ATOM 711 C C . LEU A 1 87 ? -8.065 -2.809 19.084 1.00 93.19 87 LEU A C 1
ATOM 713 O O . LEU A 1 87 ? -7.423 -2.769 18.037 1.00 93.19 87 LEU A O 1
ATOM 717 N N . ASP A 1 88 ? -8.205 -3.927 19.795 1.00 93.88 88 ASP A N 1
ATOM 718 C CA . ASP A 1 88 ? -7.596 -5.210 19.440 1.00 93.88 88 ASP A CA 1
ATOM 719 C C . ASP A 1 88 ? -8.104 -5.707 18.086 1.00 93.88 88 ASP A C 1
ATOM 721 O O . ASP A 1 88 ? -7.312 -6.122 17.237 1.00 93.88 88 ASP A O 1
ATOM 725 N N . ILE A 1 89 ? -9.413 -5.594 17.829 1.00 93.62 89 ILE A N 1
ATOM 726 C CA . ILE A 1 89 ? -9.987 -5.916 16.518 1.00 93.62 89 ILE A CA 1
ATOM 727 C C . ILE A 1 89 ? -9.398 -5.000 15.443 1.00 93.62 89 ILE A C 1
ATOM 729 O O . ILE A 1 89 ? -8.973 -5.495 14.400 1.00 93.62 89 ILE A O 1
ATOM 733 N N . ILE A 1 90 ? -9.345 -3.684 15.665 1.00 92.69 90 ILE A N 1
ATOM 734 C CA . ILE A 1 90 ? -8.818 -2.736 14.673 1.00 92.69 90 ILE A CA 1
ATOM 735 C C . ILE A 1 90 ? -7.346 -3.039 14.366 1.00 92.69 90 ILE A C 1
ATOM 737 O O . ILE A 1 90 ? -6.985 -3.173 13.195 1.00 92.69 90 ILE A O 1
ATOM 741 N N . ILE A 1 91 ? -6.510 -3.205 15.392 1.00 93.31 91 ILE A N 1
ATOM 742 C CA . ILE A 1 91 ? -5.081 -3.514 15.257 1.00 93.31 91 ILE A CA 1
ATOM 743 C C . ILE A 1 91 ? -4.885 -4.845 14.521 1.00 93.31 91 ILE A C 1
ATOM 745 O O . ILE A 1 91 ? -4.097 -4.917 13.570 1.00 93.31 91 ILE A O 1
ATOM 749 N N . ALA A 1 92 ? -5.629 -5.887 14.902 1.00 93.19 92 ALA A N 1
ATOM 750 C CA . ALA A 1 92 ? -5.549 -7.195 14.260 1.00 93.19 92 ALA A CA 1
ATOM 751 C C . ALA A 1 92 ? -5.983 -7.135 12.788 1.00 93.19 92 ALA A C 1
ATOM 753 O O . ALA A 1 92 ? -5.319 -7.708 11.921 1.00 93.19 92 ALA A O 1
ATOM 754 N N . GLN A 1 93 ? -7.066 -6.416 12.477 1.00 91.06 93 GLN A N 1
ATOM 755 C CA . GLN A 1 93 ? -7.565 -6.284 11.108 1.00 91.06 93 GLN A CA 1
ATOM 756 C C . GLN A 1 93 ? -6.627 -5.459 10.229 1.00 91.06 93 GLN A C 1
ATOM 758 O O . GLN A 1 93 ? -6.357 -5.867 9.100 1.00 91.06 93 GLN A O 1
ATOM 763 N N . LEU A 1 94 ? -6.088 -4.342 10.730 1.00 89.19 94 LEU A N 1
ATOM 764 C CA . LEU A 1 94 ? -5.086 -3.554 10.008 1.00 89.19 94 LEU A CA 1
ATOM 765 C C . LEU A 1 94 ? -3.841 -4.399 9.723 1.00 89.19 94 LEU A C 1
ATOM 767 O O . LEU A 1 94 ? -3.414 -4.505 8.572 1.00 89.19 94 LEU A O 1
ATOM 771 N N . SER A 1 95 ? -3.318 -5.084 10.739 1.00 89.50 95 SER A N 1
ATOM 772 C CA . SER A 1 95 ? -2.126 -5.925 10.600 1.00 89.50 95 SER A CA 1
ATOM 773 C C . SER A 1 95 ? -2.337 -7.067 9.607 1.00 89.50 95 SER A C 1
ATOM 775 O O . SER A 1 95 ? -1.489 -7.310 8.747 1.00 89.50 95 SER A O 1
ATOM 777 N N . ARG A 1 96 ? -3.490 -7.745 9.675 1.00 89.00 96 ARG A N 1
ATOM 778 C CA . ARG A 1 96 ? -3.832 -8.840 8.762 1.00 89.00 96 ARG A CA 1
ATOM 779 C C . ARG A 1 96 ? -4.028 -8.341 7.335 1.00 89.00 96 ARG A C 1
ATOM 781 O O . ARG A 1 96 ? -3.475 -8.929 6.407 1.00 89.00 96 ARG A O 1
ATOM 788 N N . ARG A 1 97 ? -4.798 -7.267 7.146 1.00 86.75 97 ARG A N 1
ATOM 789 C CA . ARG A 1 97 ? -5.170 -6.749 5.822 1.00 86.75 97 ARG A CA 1
ATOM 790 C C . ARG A 1 97 ? -3.970 -6.220 5.041 1.00 86.75 97 ARG A C 1
ATOM 792 O O . ARG A 1 97 ? -3.921 -6.409 3.830 1.00 86.75 97 ARG A O 1
ATOM 799 N N . PHE A 1 98 ? -3.010 -5.592 5.718 1.00 85.25 98 PHE A N 1
ATOM 800 C CA . PHE A 1 98 ? -1.833 -5.000 5.076 1.00 85.25 98 PHE A CA 1
ATOM 801 C C . PHE A 1 98 ? -0.584 -5.893 5.108 1.00 85.25 98 PHE A C 1
ATOM 803 O O . PHE A 1 98 ? 0.459 -5.494 4.600 1.00 85.25 98 PHE A O 1
ATOM 810 N N . SER A 1 99 ? -0.685 -7.127 5.615 1.00 86.75 99 SER A N 1
ATOM 811 C CA . SER A 1 99 ? 0.415 -8.108 5.598 1.00 86.75 99 SER A CA 1
ATOM 812 C C . SER A 1 99 ? 0.977 -8.353 4.190 1.00 86.75 99 SER A C 1
ATOM 814 O O . SER A 1 99 ? 2.190 -8.331 3.991 1.00 86.75 99 SER A O 1
ATOM 816 N N . ALA A 1 100 ? 0.099 -8.497 3.193 1.00 86.06 100 ALA A N 1
ATOM 817 C CA . ALA A 1 100 ? 0.498 -8.652 1.798 1.00 86.06 100 ALA A CA 1
ATOM 818 C C . ALA A 1 100 ? 1.206 -7.398 1.260 1.00 86.06 100 ALA A C 1
ATOM 820 O O . ALA A 1 100 ? 2.223 -7.514 0.583 1.00 86.06 100 ALA A O 1
ATOM 821 N N . LEU A 1 101 ? 0.716 -6.202 1.606 1.00 85.38 101 LEU A N 1
ATOM 822 C CA . LEU A 1 101 ? 1.335 -4.941 1.191 1.00 85.38 101 LEU A CA 1
ATOM 823 C C . LEU A 1 101 ? 2.771 -4.831 1.715 1.00 85.38 101 LEU A C 1
ATOM 825 O O . LEU A 1 101 ? 3.664 -4.493 0.946 1.00 85.38 101 LEU A O 1
ATOM 829 N N . ARG A 1 102 ? 2.996 -5.194 2.986 1.00 87.06 102 ARG A N 1
ATOM 830 C CA . ARG A 1 102 ? 4.338 -5.249 3.585 1.00 87.06 102 ARG A CA 1
ATOM 831 C C . ARG A 1 102 ? 5.249 -6.214 2.835 1.00 87.06 102 ARG A C 1
ATOM 833 O O . ARG A 1 102 ? 6.336 -5.825 2.441 1.00 87.06 102 ARG A O 1
ATOM 840 N N . SER A 1 103 ? 4.768 -7.422 2.528 1.00 88.44 103 SER A N 1
ATOM 841 C CA . SER A 1 103 ? 5.573 -8.400 1.782 1.00 88.44 103 SER A CA 1
ATOM 842 C C . SER A 1 103 ? 6.006 -7.902 0.397 1.00 88.44 103 SER A C 1
ATOM 844 O O . SER A 1 103 ? 7.116 -8.188 -0.045 1.00 88.44 103 SER A O 1
ATOM 846 N N . VAL A 1 104 ? 5.153 -7.126 -0.282 1.00 89.25 104 VAL A N 1
ATOM 847 C CA . VAL A 1 104 ? 5.481 -6.521 -1.580 1.00 89.25 104 VAL A CA 1
ATOM 848 C C . VAL A 1 104 ? 6.437 -5.342 -1.397 1.00 89.25 104 VAL A C 1
ATOM 850 O O . VAL A 1 104 ? 7.413 -5.239 -2.134 1.00 89.25 104 VAL A O 1
ATOM 853 N N . ALA A 1 105 ? 6.211 -4.486 -0.399 1.00 88.69 105 ALA A N 1
ATOM 854 C CA . ALA A 1 105 ? 7.118 -3.389 -0.067 1.00 88.69 105 ALA A CA 1
ATOM 855 C C . ALA A 1 105 ? 8.533 -3.902 0.246 1.00 88.69 105 ALA A C 1
ATOM 857 O O . ALA A 1 105 ? 9.504 -3.390 -0.305 1.00 88.69 105 ALA A O 1
ATOM 858 N N . ASP A 1 106 ? 8.645 -4.974 1.031 1.00 89.06 106 ASP A N 1
ATOM 859 C CA . ASP A 1 106 ? 9.914 -5.622 1.373 1.00 89.06 106 ASP A CA 1
ATOM 860 C C . ASP A 1 106 ? 10.618 -6.233 0.158 1.00 89.06 106 ASP A C 1
ATOM 862 O O . ASP A 1 106 ? 11.850 -6.241 0.088 1.00 89.06 106 ASP A O 1
ATOM 866 N N . LEU A 1 107 ? 9.850 -6.746 -0.807 1.00 90.12 107 LEU A N 1
ATOM 867 C CA . LEU A 1 107 ? 10.383 -7.309 -2.043 1.00 90.12 107 LEU A CA 1
ATOM 868 C C . LEU A 1 107 ? 11.006 -6.219 -2.930 1.00 90.12 107 LEU A C 1
ATOM 870 O O . LEU A 1 107 ? 12.102 -6.400 -3.452 1.00 90.12 107 LEU A O 1
ATOM 874 N N . PHE A 1 108 ? 10.334 -5.074 -3.064 1.00 89.94 108 PHE A N 1
ATOM 875 C CA . PHE A 1 108 ? 10.799 -3.953 -3.888 1.00 89.94 108 PHE A CA 1
ATOM 876 C C . PHE A 1 108 ? 11.697 -2.954 -3.150 1.00 89.94 108 PHE A C 1
ATOM 878 O O . PHE A 1 108 ? 12.243 -2.046 -3.774 1.00 89.94 108 PHE A O 1
ATOM 885 N N . ARG A 1 109 ? 11.921 -3.146 -1.846 1.00 89.38 109 ARG A N 1
ATOM 886 C CA . ARG A 1 109 ? 12.805 -2.327 -1.006 1.00 89.38 109 ARG A CA 1
ATOM 887 C C . ARG A 1 109 ? 14.174 -2.078 -1.653 1.00 89.38 109 ARG A C 1
ATOM 889 O O . ARG A 1 109 ? 14.700 -0.974 -1.619 1.00 89.38 109 ARG A O 1
ATOM 896 N N . VAL A 1 110 ? 14.718 -3.093 -2.317 1.00 89.56 110 VAL A N 1
ATOM 897 C CA . VAL A 1 110 ? 16.034 -3.076 -2.978 1.00 89.56 110 VAL A CA 1
ATOM 898 C C . VAL A 1 110 ? 16.141 -2.030 -4.090 1.00 89.56 110 VAL A C 1
ATOM 900 O O . VAL A 1 110 ? 17.240 -1.656 -4.462 1.00 89.56 110 VAL A O 1
ATOM 903 N N . VAL A 1 111 ? 15.017 -1.576 -4.641 1.00 87.69 111 VAL A N 1
ATOM 904 C CA . VAL A 1 111 ? 14.950 -0.665 -5.793 1.00 87.69 111 VAL A CA 1
ATOM 905 C C . VAL A 1 111 ? 14.941 0.797 -5.348 1.00 87.69 111 VAL A C 1
ATOM 907 O O . VAL A 1 111 ? 15.139 1.704 -6.157 1.00 87.69 111 VAL A O 1
ATOM 910 N N . GLN A 1 112 ? 14.728 1.057 -4.056 1.00 87.62 112 GLN A N 1
ATOM 911 C CA . GLN A 1 112 ? 14.678 2.422 -3.565 1.00 87.62 112 GLN A CA 1
ATOM 912 C C . GLN A 1 112 ? 16.048 3.111 -3.643 1.00 87.62 112 GLN A C 1
ATOM 914 O O . GLN A 1 112 ? 17.049 2.521 -3.222 1.00 87.62 112 GLN A O 1
ATOM 919 N N . PRO A 1 113 ? 16.108 4.381 -4.098 1.00 86.44 113 PRO A N 1
ATOM 920 C CA . PRO A 1 113 ? 17.374 5.090 -4.297 1.00 86.44 113 PRO A CA 1
ATOM 921 C C . PRO A 1 113 ? 18.261 5.127 -3.043 1.00 86.44 113 PRO A C 1
ATOM 923 O O . PRO A 1 113 ? 19.447 4.801 -3.096 1.00 86.44 113 PRO A O 1
ATOM 926 N N . HIS A 1 114 ? 17.675 5.436 -1.884 1.00 85.62 114 HIS A N 1
ATOM 927 C CA . HIS A 1 114 ? 18.403 5.532 -0.617 1.00 85.62 114 HIS A CA 1
ATOM 928 C C . HIS A 1 114 ? 18.968 4.182 -0.141 1.00 85.62 114 HIS A C 1
ATOM 930 O O . HIS A 1 114 ? 20.049 4.133 0.455 1.00 85.62 114 HIS A O 1
ATOM 936 N N . ILE A 1 115 ? 18.276 3.084 -0.453 1.00 85.56 115 ILE A N 1
ATOM 937 C CA . ILE A 1 115 ? 18.674 1.714 -0.105 1.00 85.56 115 ILE A CA 1
ATOM 938 C C . ILE A 1 115 ? 19.785 1.250 -1.044 1.00 85.56 115 ILE A C 1
ATOM 940 O O . ILE A 1 115 ? 20.828 0.787 -0.581 1.00 85.56 115 ILE A O 1
ATOM 944 N N . LEU A 1 116 ? 19.632 1.492 -2.349 1.00 85.56 116 LEU A N 1
ATOM 945 C CA . LEU A 1 116 ? 20.668 1.241 -3.352 1.00 85.56 116 LEU A CA 1
ATOM 946 C C . LEU A 1 116 ? 21.967 2.000 -3.060 1.00 85.56 116 LEU A C 1
ATOM 948 O O . LEU A 1 116 ? 23.055 1.459 -3.267 1.00 85.56 116 LEU A O 1
ATOM 952 N N . ALA A 1 117 ? 21.883 3.240 -2.575 1.00 85.25 117 ALA A N 1
ATOM 953 C CA . ALA A 1 117 ? 23.060 4.039 -2.251 1.00 85.25 117 ALA A CA 1
ATOM 954 C C . ALA A 1 117 ? 23.811 3.498 -1.020 1.00 85.25 117 ALA A C 1
ATOM 956 O O . ALA A 1 117 ? 25.046 3.378 -1.053 1.00 85.25 117 ALA A O 1
ATOM 957 N N . THR A 1 118 ? 23.070 3.132 0.031 1.00 85.38 118 THR A N 1
ATOM 958 C CA . THR A 1 118 ? 23.605 2.899 1.383 1.00 85.38 118 THR A CA 1
ATOM 959 C C . THR A 1 118 ? 23.930 1.435 1.678 1.00 85.38 118 THR A C 1
ATOM 961 O O . THR A 1 118 ? 24.967 1.164 2.277 1.00 85.38 118 THR A O 1
ATOM 964 N N . GLU A 1 119 ? 23.097 0.482 1.250 1.00 84.88 119 GLU A N 1
ATOM 965 C CA . GLU A 1 119 ? 23.211 -0.914 1.698 1.00 84.88 119 GLU A CA 1
ATOM 966 C C . GLU A 1 119 ? 24.445 -1.657 1.162 1.00 84.88 119 GLU A C 1
ATOM 968 O O . GLU A 1 119 ? 25.109 -1.246 0.207 1.00 84.88 119 GLU A O 1
ATOM 973 N N . GLU A 1 120 ? 24.778 -2.791 1.777 1.00 88.94 120 GLU A N 1
ATOM 974 C CA . GLU A 1 120 ? 25.869 -3.654 1.331 1.00 88.94 120 GLU A CA 1
ATOM 975 C C . GLU A 1 120 ? 25.544 -4.362 0.009 1.00 88.94 120 GLU A C 1
ATOM 977 O O . GLU A 1 120 ? 24.400 -4.709 -0.283 1.00 88.94 120 GLU A O 1
ATOM 982 N N . LYS A 1 121 ? 26.575 -4.640 -0.800 1.00 88.81 121 LYS A N 1
ATOM 983 C CA . LYS A 1 121 ? 26.403 -5.321 -2.097 1.00 88.81 121 LYS A CA 1
ATOM 984 C C . LYS A 1 121 ? 25.735 -6.694 -1.956 1.00 88.81 121 LYS A C 1
ATOM 986 O O . LYS A 1 121 ? 24.942 -7.060 -2.816 1.00 88.81 121 LYS A O 1
ATOM 991 N N . ASN A 1 122 ? 26.036 -7.432 -0.884 1.00 89.69 122 ASN A N 1
ATOM 992 C CA . ASN A 1 122 ? 25.454 -8.753 -0.646 1.00 89.69 122 ASN A CA 1
ATOM 993 C C . ASN A 1 122 ? 23.951 -8.666 -0.332 1.00 89.69 122 ASN A C 1
ATOM 995 O O . ASN A 1 122 ? 23.169 -9.444 -0.868 1.00 89.69 122 ASN A O 1
ATOM 999 N N . ALA A 1 123 ? 23.528 -7.678 0.464 1.00 89.62 123 ALA A N 1
ATOM 1000 C CA . ALA A 1 123 ? 22.112 -7.454 0.761 1.00 89.62 123 ALA A CA 1
ATOM 1001 C C . ALA A 1 123 ? 21.312 -7.119 -0.510 1.00 89.62 123 ALA A C 1
ATOM 1003 O O . ALA A 1 123 ? 20.262 -7.714 -0.758 1.00 89.62 123 ALA A O 1
ATOM 1004 N N . ILE A 1 124 ? 21.865 -6.254 -1.372 1.00 89.69 124 ILE A N 1
ATOM 1005 C CA . ILE A 1 124 ? 21.276 -5.925 -2.680 1.00 89.69 124 ILE A CA 1
ATOM 1006 C C . ILE A 1 124 ? 21.178 -7.174 -3.561 1.00 89.69 124 ILE A C 1
ATOM 1008 O O . ILE A 1 124 ? 20.141 -7.415 -4.175 1.00 89.69 124 ILE A O 1
ATOM 1012 N N . TYR A 1 125 ? 22.232 -7.992 -3.593 1.00 92.31 125 TYR A N 1
ATOM 1013 C CA . TYR A 1 125 ? 22.261 -9.221 -4.380 1.00 92.31 125 TYR A CA 1
ATOM 1014 C C . TYR A 1 125 ? 21.160 -10.202 -3.952 1.00 92.31 125 TYR A C 1
ATOM 1016 O O . TYR A 1 125 ? 20.383 -10.660 -4.787 1.00 92.31 125 TYR A O 1
ATOM 1024 N N . GLN A 1 126 ? 21.035 -10.468 -2.648 1.00 91.25 126 GLN A N 1
ATOM 1025 C CA . GLN A 1 126 ? 19.998 -11.354 -2.105 1.00 91.25 126 GLN A CA 1
ATOM 1026 C C . GLN A 1 126 ? 18.588 -10.794 -2.317 1.00 91.25 126 GLN A C 1
ATOM 1028 O O . GLN A 1 126 ? 17.654 -11.525 -2.643 1.00 91.25 126 GLN A O 1
ATOM 1033 N N . GLY A 1 127 ? 18.415 -9.482 -2.161 1.00 90.75 127 GLY A N 1
ATOM 1034 C CA . GLY A 1 127 ? 17.150 -8.818 -2.441 1.00 90.75 127 GLY A CA 1
ATOM 1035 C C . GLY A 1 127 ? 16.727 -8.946 -3.909 1.00 90.75 127 GLY A C 1
ATOM 1036 O O . GLY A 1 127 ? 15.578 -9.282 -4.191 1.00 90.75 127 GLY A O 1
ATOM 1037 N N . ALA A 1 128 ? 17.664 -8.738 -4.833 1.00 92.06 128 ALA A N 1
ATOM 1038 C CA . ALA A 1 128 ? 17.431 -8.881 -6.264 1.00 92.06 128 ALA A CA 1
ATOM 1039 C C . ALA A 1 128 ? 17.125 -10.332 -6.664 1.00 92.06 128 ALA A C 1
ATOM 1041 O O . ALA A 1 128 ? 16.254 -10.558 -7.499 1.00 92.06 128 ALA A O 1
ATOM 1042 N N . LEU A 1 129 ? 17.771 -11.320 -6.035 1.00 93.19 129 LEU A N 1
ATOM 1043 C CA . LEU A 1 129 ? 17.444 -12.732 -6.251 1.00 93.19 129 LEU A CA 1
ATOM 1044 C C . LEU A 1 129 ? 15.994 -13.052 -5.876 1.00 93.19 129 LEU A C 1
ATOM 1046 O O . LEU A 1 129 ? 15.288 -13.660 -6.675 1.00 93.19 129 LEU A O 1
ATOM 1050 N N . ARG A 1 130 ? 15.512 -12.567 -4.724 1.00 92.94 130 ARG A N 1
ATOM 1051 C CA . ARG A 1 130 ? 14.104 -12.747 -4.321 1.00 92.94 130 ARG A CA 1
ATOM 1052 C C . ARG A 1 130 ? 13.124 -12.149 -5.337 1.00 92.94 130 ARG A C 1
ATOM 1054 O O . ARG A 1 130 ? 12.053 -12.712 -5.561 1.00 92.94 130 ARG A O 1
ATOM 1061 N N . LEU A 1 131 ? 13.478 -11.021 -5.960 1.00 92.38 131 LEU A N 1
ATOM 1062 C CA . LEU A 1 131 ? 12.689 -10.414 -7.039 1.00 92.38 131 LEU A CA 1
ATOM 1063 C C . LEU A 1 131 ? 12.643 -11.308 -8.282 1.00 92.38 131 LEU A C 1
ATOM 1065 O O . LEU A 1 131 ? 11.555 -11.546 -8.804 1.00 92.38 131 LEU A O 1
ATOM 1069 N N . VAL A 1 132 ? 13.791 -11.833 -8.719 1.00 93.44 132 VAL A N 1
ATOM 1070 C CA . VAL A 1 132 ? 13.878 -12.749 -9.871 1.00 93.44 132 VAL A CA 1
ATOM 1071 C C . VAL A 1 132 ? 13.092 -14.034 -9.613 1.00 93.44 132 VAL A C 1
ATOM 1073 O O . VAL A 1 132 ? 12.357 -14.483 -10.483 1.00 93.44 132 VAL A O 1
ATOM 1076 N N . GLU A 1 133 ? 13.181 -14.605 -8.411 1.00 93.31 133 GLU A N 1
ATOM 1077 C CA . GLU A 1 133 ? 12.408 -15.797 -8.040 1.00 93.31 133 GLU A CA 1
ATOM 1078 C C . GLU A 1 133 ? 10.896 -15.548 -8.107 1.00 93.31 133 GLU A C 1
ATOM 1080 O O . GLU A 1 133 ? 10.136 -16.424 -8.523 1.00 93.31 133 GLU A O 1
ATOM 1085 N N . LYS A 1 134 ? 10.445 -14.347 -7.718 1.00 91.19 134 LYS A N 1
ATOM 1086 C CA . LYS A 1 134 ? 9.025 -13.982 -7.737 1.00 91.19 134 LYS A CA 1
ATOM 1087 C C . LYS A 1 134 ? 8.504 -13.666 -9.142 1.00 91.19 134 LYS A C 1
ATOM 1089 O O . LYS A 1 134 ? 7.363 -14.018 -9.437 1.00 91.19 134 LYS A O 1
ATOM 1094 N N . TYR A 1 135 ? 9.311 -13.000 -9.967 1.00 90.94 135 TYR A N 1
ATOM 1095 C CA . TYR A 1 135 ? 8.971 -12.537 -11.319 1.00 90.94 135 TYR A CA 1
ATOM 1096 C C . TYR A 1 135 ? 9.852 -13.212 -12.378 1.00 90.94 135 TYR A C 1
ATOM 1098 O O . TYR A 1 135 ? 10.413 -12.563 -13.256 1.00 90.94 135 TYR A O 1
ATOM 1106 N N . ASN A 1 136 ? 9.970 -14.535 -12.299 1.00 91.00 136 ASN A N 1
ATOM 1107 C CA . ASN A 1 136 ? 10.846 -15.344 -13.151 1.00 91.00 136 ASN A CA 1
ATOM 1108 C C . ASN A 1 136 ? 10.522 -15.290 -14.656 1.00 91.00 136 ASN A C 1
ATOM 1110 O O . ASN A 1 136 ? 11.375 -15.625 -15.472 1.00 91.00 136 ASN A O 1
ATOM 1114 N N . ASN A 1 137 ? 9.303 -14.893 -15.025 1.00 90.50 137 ASN A N 1
ATOM 1115 C CA . ASN A 1 137 ? 8.899 -14.718 -16.421 1.00 90.50 137 ASN A CA 1
ATOM 1116 C C . ASN A 1 137 ? 9.289 -13.345 -16.984 1.00 90.50 137 ASN A C 1
ATOM 1118 O O . ASN A 1 137 ? 9.448 -13.215 -18.195 1.00 90.50 137 ASN A O 1
ATOM 1122 N N . ASP A 1 138 ? 9.416 -12.336 -16.119 1.00 90.12 138 ASP A N 1
ATOM 1123 C CA . ASP A 1 138 ? 9.644 -10.942 -16.513 1.00 90.12 138 ASP A CA 1
ATOM 1124 C C . ASP A 1 138 ? 11.103 -10.512 -16.296 1.00 90.12 138 ASP A C 1
ATOM 1126 O O . ASP A 1 138 ? 11.570 -9.575 -16.938 1.00 90.12 138 ASP A O 1
ATOM 1130 N N . LEU A 1 139 ? 11.821 -11.178 -15.383 1.00 91.25 139 LEU A N 1
ATOM 1131 C CA . LEU A 1 139 ? 13.162 -10.796 -14.945 1.00 91.25 139 LEU A CA 1
ATOM 1132 C C . LEU A 1 139 ? 14.193 -11.881 -15.235 1.00 91.25 139 LEU A C 1
ATOM 1134 O O . LEU A 1 139 ? 14.011 -13.054 -14.904 1.00 91.25 139 LEU A O 1
ATOM 1138 N N . SER A 1 140 ? 15.334 -11.455 -15.770 1.00 91.44 140 SER A N 1
ATOM 1139 C CA . SER A 1 140 ? 16.468 -12.342 -16.004 1.00 91.44 140 SER A CA 1
ATOM 1140 C C . SER A 1 140 ? 17.299 -12.547 -14.726 1.00 91.44 140 SER A C 1
ATOM 1142 O O . SER A 1 140 ? 17.420 -11.632 -13.904 1.00 91.44 140 SER A O 1
ATOM 1144 N N . PRO A 1 141 ? 18.015 -13.683 -14.585 1.00 90.44 141 PRO A N 1
ATOM 1145 C CA . PRO A 1 141 ? 18.965 -13.909 -13.486 1.00 90.44 141 PRO A CA 1
ATOM 1146 C C . PRO A 1 141 ? 20.139 -12.917 -13.428 1.00 90.44 141 PRO A C 1
ATOM 1148 O O . PRO A 1 141 ? 20.933 -12.974 -12.493 1.00 90.44 141 PRO A O 1
ATOM 1151 N N . ALA A 1 142 ? 20.265 -12.033 -14.424 1.00 90.75 142 ALA A N 1
ATOM 1152 C CA . ALA A 1 142 ? 21.277 -10.985 -14.515 1.00 90.75 142 ALA A CA 1
ATOM 1153 C C . ALA A 1 142 ? 20.932 -9.712 -13.713 1.00 90.75 142 ALA A C 1
ATOM 1155 O O . ALA A 1 142 ? 21.798 -8.848 -13.540 1.00 90.75 142 ALA A O 1
ATOM 1156 N N . LEU A 1 143 ? 19.695 -9.583 -13.211 1.00 91.81 143 LEU A N 1
ATOM 1157 C CA . LEU A 1 143 ? 19.248 -8.416 -12.443 1.00 91.81 143 LEU A CA 1
ATOM 1158 C C . LEU A 1 143 ? 20.176 -8.063 -11.259 1.00 91.81 143 LEU A C 1
ATOM 1160 O O . LEU A 1 143 ? 20.510 -6.883 -11.115 1.00 91.81 143 LEU A O 1
ATOM 1164 N N . PRO A 1 144 ? 20.634 -9.010 -10.413 1.00 92.00 144 PRO A N 1
ATOM 1165 C CA . PRO A 1 144 ? 21.501 -8.674 -9.284 1.00 92.00 144 PRO A CA 1
ATOM 1166 C C . PRO A 1 144 ? 22.817 -8.016 -9.720 1.00 92.00 144 PRO A C 1
ATOM 1168 O O . PRO A 1 144 ? 23.259 -7.038 -9.114 1.00 92.00 144 PRO A O 1
ATOM 1171 N N . GLN A 1 145 ? 23.441 -8.515 -10.792 1.00 91.38 145 GLN A N 1
ATOM 1172 C CA . GLN A 1 145 ? 24.680 -7.957 -11.333 1.00 91.38 145 GLN A CA 1
ATOM 1173 C C . GLN A 1 145 ? 24.430 -6.592 -11.977 1.00 91.38 145 GLN A C 1
ATOM 1175 O O . GLN A 1 145 ? 25.214 -5.666 -11.755 1.00 91.38 145 GLN A O 1
ATOM 1180 N N . GLN A 1 146 ? 23.326 -6.444 -12.717 1.00 91.44 146 GLN A N 1
ATOM 1181 C CA . GLN A 1 146 ? 22.929 -5.163 -13.299 1.00 91.44 146 GLN A CA 1
ATOM 1182 C C . GLN A 1 146 ? 22.728 -4.100 -12.216 1.00 91.44 146 GLN A C 1
ATOM 1184 O O . GLN A 1 146 ? 23.259 -3.004 -12.356 1.00 91.44 146 GLN A O 1
ATOM 1189 N N . LEU A 1 147 ? 22.046 -4.415 -11.108 1.00 90.00 147 LEU A N 1
ATOM 1190 C CA . LEU A 1 147 ? 21.834 -3.471 -10.002 1.00 90.00 147 LEU A CA 1
ATOM 1191 C C . LEU A 1 147 ? 23.148 -3.033 -9.346 1.00 90.00 147 LEU A C 1
ATOM 1193 O O . LEU A 1 147 ? 23.331 -1.853 -9.043 1.00 90.00 147 LEU A O 1
ATOM 1197 N N . ILE A 1 148 ? 24.093 -3.958 -9.158 1.00 90.69 148 ILE A N 1
ATOM 1198 C CA . ILE A 1 148 ? 25.418 -3.637 -8.608 1.00 90.69 148 ILE A CA 1
ATOM 1199 C C . ILE A 1 148 ? 26.210 -2.744 -9.574 1.00 90.69 148 ILE A C 1
ATOM 1201 O O . ILE A 1 148 ? 26.844 -1.782 -9.132 1.00 90.69 148 ILE A O 1
ATOM 1205 N N . ALA A 1 149 ? 26.167 -3.034 -10.877 1.00 89.94 149 ALA A N 1
ATOM 1206 C CA . ALA A 1 149 ? 26.823 -2.230 -11.905 1.00 89.94 149 ALA A CA 1
ATOM 1207 C C . ALA A 1 149 ? 26.191 -0.834 -12.026 1.00 89.94 149 ALA A C 1
ATOM 1209 O O . ALA A 1 149 ? 26.906 0.167 -12.045 1.00 89.94 149 ALA A O 1
ATOM 1210 N N . PHE A 1 150 ? 24.860 -0.758 -12.016 1.00 88.69 150 PHE A N 1
ATOM 1211 C CA . PHE A 1 150 ? 24.096 0.486 -12.036 1.00 88.69 150 PHE A CA 1
ATOM 1212 C C . PHE A 1 150 ? 24.429 1.363 -10.827 1.00 88.69 150 PHE A C 1
ATOM 1214 O O . PHE A 1 150 ? 24.771 2.536 -10.980 1.00 88.69 150 PHE A O 1
ATOM 1221 N N . ARG A 1 151 ? 24.450 0.772 -9.624 1.00 88.50 151 ARG A N 1
ATOM 1222 C CA . ARG A 1 151 ? 24.896 1.453 -8.403 1.00 88.50 151 ARG A CA 1
ATOM 1223 C C . ARG A 1 151 ? 26.318 1.992 -8.541 1.00 88.50 151 ARG A C 1
ATOM 1225 O O . ARG A 1 151 ? 26.585 3.104 -8.098 1.00 88.50 151 ARG A O 1
ATOM 1232 N N . ALA A 1 152 ? 27.240 1.208 -9.097 1.00 88.12 152 ALA A N 1
ATOM 1233 C CA . ALA A 1 152 ? 28.630 1.628 -9.257 1.00 88.12 152 ALA A CA 1
ATOM 1234 C C . ALA A 1 152 ? 28.771 2.794 -10.250 1.00 88.12 152 ALA A C 1
ATOM 1236 O O . ALA A 1 152 ? 29.549 3.711 -9.994 1.00 88.12 152 ALA A O 1
ATOM 1237 N N . ALA A 1 153 ? 27.999 2.782 -11.339 1.00 86.81 153 ALA A N 1
ATOM 1238 C CA . ALA A 1 153 ? 28.041 3.801 -12.384 1.00 86.81 153 ALA A CA 1
ATOM 1239 C C . ALA A 1 153 ? 27.371 5.125 -11.973 1.00 86.81 153 ALA A C 1
ATOM 1241 O O . ALA A 1 153 ? 27.884 6.195 -12.297 1.00 86.81 153 ALA A O 1
ATOM 1242 N N . PHE A 1 154 ? 26.259 5.069 -11.232 1.00 85.44 154 PHE A N 1
ATOM 1243 C CA . PHE A 1 154 ? 25.406 6.237 -10.961 1.00 85.44 154 PHE A CA 1
ATOM 1244 C C . PHE A 1 154 ? 25.259 6.573 -9.473 1.00 85.44 154 PHE A C 1
ATOM 1246 O O . PHE A 1 154 ? 24.286 7.202 -9.061 1.00 85.44 154 PHE A O 1
ATOM 1253 N N . LYS A 1 155 ? 26.229 6.181 -8.635 1.00 84.50 155 LYS A N 1
ATOM 1254 C CA . LYS A 1 155 ? 26.154 6.355 -7.173 1.00 84.50 155 LYS A CA 1
ATOM 1255 C C . LYS A 1 155 ? 25.821 7.788 -6.741 1.00 84.50 155 LYS A C 1
ATOM 1257 O O . LYS A 1 155 ? 25.068 7.968 -5.792 1.00 84.50 155 LYS A O 1
ATOM 1262 N N . ARG A 1 156 ? 26.392 8.801 -7.404 1.00 84.06 156 ARG A N 1
ATOM 1263 C CA . ARG A 1 156 ? 26.180 10.214 -7.042 1.00 84.06 156 ARG A CA 1
ATOM 1264 C C . ARG A 1 156 ? 24.751 10.658 -7.355 1.00 84.06 156 ARG A C 1
ATOM 1266 O O . ARG A 1 156 ? 24.106 11.248 -6.502 1.00 84.06 156 ARG A O 1
ATOM 1273 N N . GLN A 1 157 ? 24.267 10.321 -8.546 1.00 84.00 157 GLN A N 1
ATOM 1274 C CA . GLN A 1 157 ? 22.934 10.670 -9.028 1.00 84.00 157 GLN A CA 1
ATOM 1275 C C . GLN A 1 157 ? 21.849 9.967 -8.207 1.00 84.00 157 GLN A C 1
ATOM 1277 O O . GLN A 1 157 ? 20.874 10.596 -7.815 1.00 84.00 157 GLN A O 1
ATOM 1282 N N . ILE A 1 158 ? 22.050 8.688 -7.872 1.00 82.00 158 ILE A N 1
ATOM 1283 C CA . ILE A 1 158 ? 21.111 7.916 -7.044 1.00 82.00 158 ILE A CA 1
ATOM 1284 C C . ILE A 1 158 ? 20.970 8.534 -5.644 1.00 82.00 158 ILE A C 1
ATOM 1286 O O . ILE A 1 158 ? 19.865 8.577 -5.113 1.00 82.00 158 ILE A O 1
ATOM 1290 N N . SER A 1 159 ? 22.058 9.046 -5.056 1.00 81.50 159 SER A N 1
ATOM 1291 C CA . SER A 1 159 ? 22.019 9.699 -3.737 1.00 81.50 159 SER A CA 1
ATOM 1292 C C . SER A 1 159 ? 21.257 11.029 -3.724 1.00 81.50 159 SER A C 1
ATOM 1294 O O . SER A 1 159 ? 20.809 11.455 -2.664 1.00 81.50 159 SER A O 1
ATOM 1296 N N . GLU A 1 160 ? 21.133 11.699 -4.871 1.00 83.94 160 GLU A N 1
ATOM 1297 C CA . GLU A 1 160 ? 20.373 12.949 -5.008 1.00 83.94 160 GLU A CA 1
ATOM 1298 C C . GLU A 1 160 ? 18.865 12.683 -5.198 1.00 83.94 160 GLU A C 1
ATOM 1300 O O . GLU A 1 160 ? 18.041 13.567 -4.962 1.00 83.94 160 GLU A O 1
ATOM 1305 N N . MET A 1 161 ? 18.486 11.459 -5.581 1.00 82.62 161 MET A N 1
ATOM 1306 C CA . MET A 1 161 ? 17.100 11.067 -5.844 1.00 82.62 161 MET A CA 1
ATOM 1307 C C . MET A 1 161 ? 16.388 10.602 -4.574 1.00 82.62 161 MET A C 1
ATOM 1309 O O . MET A 1 161 ? 16.934 9.856 -3.761 1.00 82.62 161 MET A O 1
ATOM 1313 N N . THR A 1 162 ? 15.119 10.992 -4.434 1.00 79.25 162 THR A N 1
ATOM 1314 C CA . THR A 1 162 ? 14.308 10.627 -3.261 1.00 79.25 162 THR A CA 1
ATOM 1315 C C . THR A 1 162 ? 13.274 9.554 -3.569 1.00 79.25 162 THR A C 1
ATOM 1317 O O . THR A 1 162 ? 13.005 8.712 -2.712 1.00 79.25 162 THR A O 1
ATOM 1320 N N . THR A 1 163 ? 12.720 9.537 -4.786 1.00 83.19 163 THR A N 1
ATOM 1321 C CA . THR A 1 163 ? 11.648 8.610 -5.162 1.00 83.19 163 THR A CA 1
ATOM 1322 C C . THR A 1 163 ? 12.069 7.634 -6.257 1.00 83.19 163 THR A C 1
ATOM 1324 O O . THR A 1 163 ? 12.956 7.903 -7.067 1.00 83.19 163 THR A O 1
ATOM 1327 N N . VAL A 1 164 ? 11.392 6.483 -6.311 1.00 84.94 164 VAL A N 1
ATOM 1328 C CA . VAL A 1 164 ? 11.574 5.503 -7.397 1.00 84.94 164 VAL A CA 1
ATOM 1329 C C . VAL A 1 164 ? 11.111 6.072 -8.744 1.00 84.94 164 VAL A C 1
ATOM 1331 O O . VAL A 1 164 ? 11.656 5.714 -9.784 1.00 84.94 164 VAL A O 1
ATOM 1334 N N . GLN A 1 165 ? 10.146 6.998 -8.732 1.00 84.62 165 GLN A N 1
ATOM 1335 C CA . GLN A 1 165 ? 9.704 7.700 -9.935 1.00 84.62 165 GLN A CA 1
ATOM 1336 C C . GLN A 1 165 ? 10.831 8.548 -10.537 1.00 84.62 165 GLN A C 1
ATOM 1338 O O . GLN A 1 165 ? 11.015 8.499 -11.750 1.00 84.62 165 GLN A O 1
ATOM 1343 N N . ASP A 1 166 ? 11.609 9.248 -9.704 1.00 85.88 166 ASP A N 1
ATOM 1344 C CA . ASP A 1 166 ? 12.758 10.043 -10.162 1.00 85.88 166 ASP A CA 1
ATOM 1345 C C . ASP A 1 166 ? 13.830 9.146 -10.800 1.00 85.88 166 ASP A C 1
ATOM 1347 O O . ASP A 1 166 ? 14.385 9.466 -11.853 1.00 85.88 166 ASP A O 1
ATOM 1351 N N . LEU A 1 167 ? 14.073 7.975 -10.197 1.00 85.81 167 LEU A N 1
ATOM 1352 C CA . LEU A 1 167 ? 15.008 6.980 -10.724 1.00 85.81 167 LEU A CA 1
ATOM 1353 C C . LEU A 1 167 ? 14.524 6.425 -12.073 1.00 85.81 167 LEU A C 1
ATOM 1355 O O . LEU A 1 167 ? 15.310 6.301 -13.014 1.00 85.81 167 LEU A O 1
ATOM 1359 N N . ALA A 1 168 ? 13.223 6.154 -12.200 1.00 86.94 168 ALA A N 1
ATOM 1360 C CA . ALA A 1 168 ? 12.620 5.726 -13.457 1.00 86.94 168 ALA A CA 1
ATOM 1361 C C . ALA A 1 168 ? 12.707 6.809 -14.541 1.00 86.94 168 ALA A C 1
ATOM 1363 O O . ALA A 1 168 ? 13.080 6.493 -15.670 1.00 86.94 168 ALA A O 1
ATOM 1364 N N . SER A 1 169 ? 12.432 8.081 -14.225 1.00 86.56 169 SER A N 1
ATOM 1365 C CA . SER A 1 169 ? 12.591 9.173 -15.195 1.00 86.56 169 SER A CA 1
ATOM 1366 C C . SER A 1 169 ? 14.047 9.369 -15.610 1.00 86.56 169 SER A C 1
ATOM 1368 O O . SER A 1 169 ? 14.319 9.522 -16.798 1.00 86.56 169 SER A O 1
ATOM 1370 N N . PHE A 1 170 ? 14.993 9.278 -14.675 1.00 86.31 170 PHE A N 1
ATOM 1371 C CA . PHE A 1 170 ? 16.418 9.390 -14.981 1.00 86.31 170 PHE A CA 1
ATOM 1372 C C . PHE A 1 170 ? 16.882 8.306 -15.960 1.00 86.31 170 PHE A C 1
ATOM 1374 O O . PHE A 1 170 ? 17.598 8.582 -16.923 1.00 86.31 170 PHE A O 1
ATOM 1381 N N . LEU A 1 171 ? 16.471 7.059 -15.734 1.00 84.94 171 LEU A N 1
ATOM 1382 C CA . LEU A 1 171 ? 16.940 5.937 -16.540 1.00 84.94 171 LEU A CA 1
ATOM 1383 C C . LEU A 1 171 ? 16.204 5.857 -17.889 1.00 84.94 171 LEU A C 1
ATOM 1385 O O . LEU A 1 171 ? 16.841 5.648 -18.916 1.00 84.94 171 LEU A O 1
ATOM 1389 N N . ILE A 1 172 ? 14.883 6.059 -17.906 1.00 84.62 172 ILE A N 1
ATOM 1390 C CA . ILE A 1 172 ? 14.044 5.862 -19.103 1.00 84.62 172 ILE A CA 1
ATOM 1391 C C . ILE A 1 172 ? 13.966 7.123 -19.972 1.00 84.62 172 ILE A C 1
ATOM 1393 O O . ILE A 1 172 ? 13.974 7.024 -21.196 1.00 84.62 172 ILE A O 1
ATOM 1397 N N . VAL A 1 173 ? 13.865 8.310 -19.366 1.00 83.06 173 VAL A N 1
ATOM 1398 C CA . VAL A 1 173 ? 13.663 9.569 -20.105 1.00 83.06 173 VAL A CA 1
ATOM 1399 C C . VAL A 1 173 ? 14.999 10.237 -20.406 1.00 83.06 173 VAL A C 1
ATOM 1401 O O . VAL A 1 173 ? 15.267 10.572 -21.557 1.00 83.06 173 VAL A O 1
ATOM 1404 N N . GLU A 1 174 ? 15.851 10.411 -19.395 1.00 81.19 174 GLU A N 1
ATOM 1405 C CA . GLU A 1 174 ? 17.104 11.162 -19.553 1.00 81.19 174 GLU A CA 1
ATOM 1406 C C . GLU A 1 174 ? 18.227 10.319 -20.178 1.00 81.19 174 GLU A C 1
ATOM 1408 O O . GLU A 1 174 ? 19.011 10.831 -20.974 1.00 81.19 174 GLU A O 1
ATOM 1413 N N . ASN A 1 175 ? 18.288 9.018 -19.871 1.00 81.94 175 ASN A N 1
ATOM 1414 C CA . ASN A 1 175 ? 19.367 8.118 -20.298 1.00 81.94 175 ASN A CA 1
ATOM 1415 C C . ASN A 1 175 ? 18.869 6.952 -21.167 1.00 81.94 175 ASN A C 1
ATOM 1417 O O . ASN A 1 175 ? 19.321 5.815 -21.019 1.00 81.94 175 ASN A O 1
ATOM 1421 N N . ASN A 1 176 ? 17.982 7.243 -22.123 1.00 81.81 176 ASN A N 1
ATOM 1422 C CA . ASN A 1 176 ? 17.374 6.230 -22.997 1.00 81.81 176 ASN A CA 1
ATOM 1423 C C . ASN A 1 176 ? 18.406 5.364 -23.762 1.00 81.81 176 ASN A C 1
ATOM 1425 O O . ASN A 1 176 ? 18.165 4.200 -24.070 1.00 81.81 176 ASN A O 1
ATOM 1429 N N . SER A 1 177 ? 19.598 5.900 -24.045 1.00 78.69 177 SER A N 1
ATOM 1430 C CA . SER A 1 177 ? 20.683 5.151 -24.699 1.00 78.69 177 SER A CA 1
ATOM 1431 C C . SER A 1 177 ? 21.243 4.001 -23.852 1.00 78.69 177 SER A C 1
ATOM 1433 O O . SER A 1 177 ? 21.802 3.058 -24.405 1.00 78.69 177 SER A O 1
ATOM 1435 N N . ILE A 1 178 ? 21.092 4.067 -22.526 1.00 80.25 178 ILE A N 1
ATOM 1436 C CA . ILE A 1 178 ? 21.636 3.105 -21.556 1.00 80.25 178 ILE A CA 1
ATOM 1437 C C . ILE A 1 178 ? 20.539 2.147 -21.057 1.00 80.25 178 ILE A C 1
ATOM 1439 O O . ILE A 1 178 ? 20.830 1.123 -20.441 1.00 80.25 178 ILE A O 1
ATOM 1443 N N . THR A 1 179 ? 19.271 2.425 -21.375 1.00 79.88 179 THR A N 1
ATOM 1444 C CA . THR A 1 179 ? 18.121 1.569 -21.051 1.00 79.88 179 THR A CA 1
ATOM 1445 C C . THR A 1 179 ? 18.293 0.139 -21.571 1.00 79.88 179 THR A C 1
ATOM 1447 O O . THR A 1 179 ? 17.924 -0.808 -20.882 1.00 79.88 179 THR A O 1
ATOM 1450 N N . SER A 1 180 ? 18.912 -0.047 -22.741 1.00 82.19 180 SER A N 1
ATOM 1451 C CA . SER A 1 180 ? 19.198 -1.378 -23.298 1.00 82.19 180 SER A CA 1
ATOM 1452 C C . SER A 1 180 ? 20.182 -2.192 -22.450 1.00 82.19 180 SER A C 1
ATOM 1454 O O . SER A 1 180 ? 20.062 -3.412 -22.384 1.00 82.19 180 SER A O 1
ATOM 1456 N N . SER A 1 181 ? 21.122 -1.529 -21.772 1.00 84.50 181 SER A N 1
ATOM 1457 C CA . SER A 1 181 ? 22.115 -2.162 -20.895 1.00 84.50 181 SER A CA 1
ATOM 1458 C C . SER A 1 181 ? 21.552 -2.543 -19.521 1.00 84.50 181 SER A C 1
ATOM 1460 O O . SER A 1 181 ? 22.136 -3.379 -18.834 1.00 84.50 181 SER A O 1
ATOM 1462 N N . PHE A 1 182 ? 20.435 -1.933 -19.114 1.00 87.88 182 PHE A N 1
ATOM 1463 C CA . PHE A 1 182 ? 19.787 -2.123 -17.810 1.00 87.88 182 PHE A CA 1
ATOM 1464 C C . PHE A 1 182 ? 18.298 -2.477 -17.960 1.00 87.88 182 PHE A C 1
ATOM 1466 O O . PHE A 1 182 ? 17.442 -1.956 -17.241 1.00 87.88 182 PHE A O 1
ATOM 1473 N N . SER A 1 183 ? 17.978 -3.356 -18.911 1.00 88.81 183 SER A N 1
ATOM 1474 C CA . SER A 1 183 ? 16.598 -3.720 -19.253 1.00 88.81 183 SER A CA 1
ATOM 1475 C C . SER A 1 183 ? 15.829 -4.347 -18.084 1.00 88.81 183 SER A C 1
ATOM 1477 O O . SER A 1 183 ? 14.655 -4.022 -17.881 1.00 88.81 183 SER A O 1
ATOM 1479 N N . ASP A 1 184 ? 16.474 -5.193 -17.272 1.00 90.94 184 ASP A N 1
ATOM 1480 C CA . ASP A 1 184 ? 15.821 -5.816 -16.115 1.00 90.94 184 ASP A CA 1
ATOM 1481 C C . ASP A 1 184 ? 15.503 -4.758 -15.043 1.00 90.94 184 ASP A C 1
ATOM 1483 O O . ASP A 1 184 ? 14.423 -4.776 -14.458 1.00 90.94 184 ASP A O 1
ATOM 1487 N N . ILE A 1 185 ? 16.389 -3.773 -14.834 1.00 90.50 185 ILE A N 1
ATOM 1488 C CA . ILE A 1 185 ? 16.145 -2.660 -13.899 1.00 90.50 185 ILE A CA 1
ATOM 1489 C C . ILE A 1 185 ? 14.935 -1.839 -14.354 1.00 90.50 185 ILE A C 1
ATOM 1491 O O . ILE A 1 185 ? 14.058 -1.553 -13.540 1.00 90.50 185 ILE A O 1
ATOM 1495 N N . CYS A 1 186 ? 14.837 -1.504 -15.644 1.00 89.88 186 CYS A N 1
ATOM 1496 C CA . CYS A 1 186 ? 13.661 -0.816 -16.187 1.00 89.88 186 CYS A CA 1
ATOM 1497 C C . CYS A 1 186 ? 12.376 -1.593 -15.927 1.00 89.88 186 CYS A C 1
ATOM 1499 O O . CYS A 1 186 ? 11.380 -1.017 -15.491 1.00 89.88 186 CYS A O 1
ATOM 1501 N N . THR A 1 187 ? 12.409 -2.902 -16.167 1.00 90.50 187 THR A N 1
ATOM 1502 C CA . THR A 1 187 ? 11.256 -3.781 -15.962 1.00 90.50 187 THR A CA 1
ATOM 1503 C C . THR A 1 187 ? 10.826 -3.767 -14.498 1.00 90.50 187 THR A C 1
ATOM 1505 O O . THR A 1 187 ? 9.652 -3.548 -14.209 1.00 90.50 187 THR A O 1
ATOM 1508 N N . VAL A 1 188 ? 11.773 -3.880 -13.561 1.00 91.75 188 VAL A N 1
ATOM 1509 C CA . VAL A 1 188 ? 11.493 -3.784 -12.120 1.00 91.75 188 VAL A CA 1
ATOM 1510 C C . VAL A 1 188 ? 10.906 -2.422 -11.737 1.00 91.75 188 VAL A C 1
ATOM 1512 O O . VAL A 1 188 ? 9.960 -2.369 -10.951 1.00 91.75 188 VAL A O 1
ATOM 1515 N N . LEU A 1 189 ? 11.423 -1.321 -12.288 1.00 89.75 189 LEU A N 1
ATOM 1516 C CA . LEU A 1 189 ? 10.908 0.025 -12.011 1.00 89.75 189 LEU A CA 1
ATOM 1517 C C . LEU A 1 189 ? 9.475 0.202 -12.516 1.00 89.75 189 LEU A C 1
ATOM 1519 O O . LEU A 1 189 ? 8.635 0.755 -11.808 1.00 89.75 189 LEU A O 1
ATOM 1523 N N . VAL A 1 190 ? 9.171 -0.309 -13.709 1.00 89.38 190 VAL A N 1
ATOM 1524 C CA . VAL A 1 190 ? 7.811 -0.293 -14.262 1.00 89.38 190 VAL A CA 1
ATOM 1525 C C . VAL A 1 190 ? 6.880 -1.181 -13.436 1.00 89.38 190 VAL A C 1
ATOM 1527 O O . VAL A 1 190 ? 5.771 -0.755 -13.109 1.00 89.38 190 VAL A O 1
ATOM 1530 N N . LEU A 1 191 ? 7.323 -2.376 -13.034 1.00 90.06 191 LEU A N 1
ATOM 1531 C CA . LEU A 1 191 ? 6.566 -3.247 -12.130 1.00 90.06 191 LEU A CA 1
ATOM 1532 C C . LEU A 1 191 ? 6.251 -2.527 -10.816 1.00 90.06 191 LEU A C 1
ATOM 1534 O O . LEU A 1 191 ? 5.109 -2.536 -10.371 1.00 90.06 191 LEU A O 1
ATOM 1538 N N . PHE A 1 192 ? 7.222 -1.828 -10.231 1.00 88.56 192 PHE A N 1
ATOM 1539 C CA . PHE A 1 192 ? 7.004 -1.070 -9.004 1.00 88.56 192 PHE A CA 1
ATOM 1540 C C . PHE A 1 192 ? 5.978 0.057 -9.176 1.00 88.56 192 PHE A C 1
ATOM 1542 O O . PHE A 1 192 ? 5.038 0.163 -8.392 1.00 88.56 192 PHE A O 1
ATOM 1549 N N . LEU A 1 193 ? 6.123 0.875 -10.223 1.00 85.38 193 LEU A N 1
ATOM 1550 C CA . LEU A 1 193 ? 5.244 2.023 -10.479 1.00 85.38 193 LEU A CA 1
ATOM 1551 C C . LEU A 1 193 ? 3.819 1.622 -10.886 1.00 85.38 193 LEU A C 1
ATOM 1553 O O . LEU A 1 193 ? 2.890 2.419 -10.752 1.00 85.38 193 LEU A O 1
ATOM 1557 N N . THR A 1 194 ? 3.634 0.402 -11.389 1.00 85.62 194 THR A N 1
ATOM 1558 C CA . THR A 1 194 ? 2.315 -0.128 -11.762 1.00 85.62 194 THR A CA 1
ATOM 1559 C C . THR A 1 194 ? 1.588 -0.800 -10.599 1.00 85.62 194 THR A C 1
ATOM 1561 O O . THR A 1 194 ? 0.371 -0.989 -10.679 1.00 85.62 194 THR A O 1
ATOM 1564 N N . ILE A 1 195 ? 2.280 -1.112 -9.496 1.00 82.44 195 ILE A N 1
ATOM 1565 C CA . ILE A 1 195 ? 1.644 -1.661 -8.298 1.00 82.44 195 ILE A CA 1
ATOM 1566 C C . ILE A 1 195 ? 0.807 -0.568 -7.620 1.00 82.44 195 ILE A C 1
ATOM 1568 O O . ILE A 1 195 ? 1.332 0.465 -7.197 1.00 82.44 195 ILE A O 1
ATOM 1572 N N . PRO A 1 196 ? -0.511 -0.774 -7.458 1.00 69.62 196 PRO A N 1
ATOM 1573 C CA . PRO A 1 196 ? -1.352 0.209 -6.801 1.00 69.62 196 PRO A CA 1
ATOM 1574 C C . PRO A 1 196 ? -1.040 0.257 -5.299 1.00 69.62 196 PRO A C 1
ATOM 1576 O O . PRO A 1 196 ? -1.327 -0.684 -4.562 1.00 69.62 196 PRO A O 1
ATOM 1579 N N . VAL A 1 197 ? -0.526 1.395 -4.825 1.00 66.12 197 VAL A N 1
ATOM 1580 C CA . VAL A 1 197 ? -0.305 1.657 -3.387 1.00 66.12 197 VAL A CA 1
ATOM 1581 C C . VAL A 1 197 ? -1.628 1.734 -2.617 1.00 66.12 197 VAL A C 1
ATOM 1583 O O . VAL A 1 197 ? -1.696 1.412 -1.432 1.00 66.12 197 VAL A O 1
ATOM 1586 N N . THR A 1 198 ? -2.717 2.128 -3.287 1.00 62.25 198 THR A N 1
ATOM 1587 C CA . THR A 1 198 ? -4.052 2.179 -2.685 1.00 62.25 198 THR A CA 1
ATOM 1588 C C . THR A 1 198 ? -5.131 1.638 -3.611 1.00 62.25 198 THR A C 1
ATOM 1590 O O . THR A 1 198 ? -5.078 1.751 -4.834 1.00 62.25 198 THR A O 1
ATOM 1593 N N . VAL A 1 199 ? -6.198 1.131 -2.994 1.00 58.62 199 VAL A N 1
ATOM 1594 C CA . VAL A 1 199 ? -7.430 0.694 -3.665 1.00 58.62 199 VAL A CA 1
ATOM 1595 C C . VAL A 1 199 ? -8.285 1.898 -4.114 1.00 58.62 199 VAL A C 1
ATOM 1597 O O . VAL A 1 199 ? -9.432 1.728 -4.515 1.00 58.62 199 VAL A O 1
ATOM 1600 N N . ALA A 1 200 ? -7.753 3.130 -4.098 1.00 54.56 200 ALA A N 1
ATOM 1601 C CA . ALA A 1 200 ? -8.498 4.353 -4.412 1.00 54.56 200 ALA A CA 1
ATOM 1602 C C . ALA A 1 200 ? -9.132 4.329 -5.818 1.00 54.56 200 ALA A C 1
ATOM 1604 O O . ALA A 1 200 ? -10.218 4.872 -6.023 1.00 54.56 200 ALA A O 1
ATOM 1605 N N . SER A 1 201 ? -8.497 3.652 -6.785 1.00 56.75 201 SER A N 1
ATOM 1606 C CA . SER A 1 201 ? -9.091 3.416 -8.111 1.00 56.75 201 SER A CA 1
ATOM 1607 C C . SER A 1 201 ? -10.362 2.556 -8.028 1.00 56.75 201 SER A C 1
ATOM 1609 O O . SER A 1 201 ? -11.392 2.879 -8.632 1.00 56.75 201 SER A O 1
ATOM 1611 N N . ALA A 1 202 ? -10.347 1.510 -7.196 1.00 61.22 202 ALA A N 1
ATOM 1612 C CA . ALA A 1 202 ? -11.534 0.703 -6.943 1.00 61.22 202 ALA A CA 1
ATOM 1613 C C . ALA A 1 202 ? -12.582 1.486 -6.135 1.00 61.22 202 ALA A C 1
ATOM 1615 O O . ALA A 1 202 ? -13.756 1.419 -6.472 1.00 61.22 202 ALA A O 1
ATOM 1616 N N . GLU A 1 203 ? -12.200 2.303 -5.148 1.00 68.25 203 GLU A N 1
ATOM 1617 C CA . GLU A 1 203 ? -13.140 3.162 -4.403 1.00 68.25 203 GLU A CA 1
ATOM 1618 C C . GLU A 1 203 ? -13.854 4.172 -5.315 1.00 68.25 203 GLU A C 1
ATOM 1620 O O . GLU A 1 203 ? -15.076 4.331 -5.236 1.00 68.25 203 GLU A O 1
ATOM 1625 N N . ARG A 1 204 ? -13.121 4.804 -6.244 1.00 68.44 204 ARG A N 1
ATOM 1626 C CA . ARG A 1 204 ? -13.699 5.680 -7.275 1.00 68.44 204 ARG A CA 1
ATOM 1627 C C . ARG A 1 204 ? -14.680 4.908 -8.158 1.00 68.44 204 ARG A C 1
ATOM 1629 O O . ARG A 1 204 ? -15.786 5.391 -8.408 1.00 68.44 204 ARG A O 1
ATOM 1636 N N . SER A 1 205 ? -14.302 3.703 -8.576 1.00 72.38 205 SER A N 1
ATOM 1637 C CA . SER A 1 205 ? -15.152 2.817 -9.375 1.00 72.38 205 SER A CA 1
ATOM 1638 C C . SER A 1 205 ? -16.420 2.409 -8.616 1.00 72.38 205 SER A C 1
ATOM 1640 O O . SER A 1 205 ? -17.515 2.511 -9.163 1.00 72.38 205 SER A O 1
ATOM 1642 N N . PHE A 1 206 ? -16.319 2.046 -7.334 1.00 74.69 206 PHE A N 1
ATOM 1643 C CA . PHE A 1 206 ? -17.462 1.691 -6.486 1.00 74.69 206 PHE A CA 1
ATOM 1644 C C . PHE A 1 206 ? -18.388 2.879 -6.209 1.00 74.69 206 PHE A C 1
ATOM 1646 O O . PHE A 1 206 ? -19.609 2.719 -6.214 1.00 74.69 206 PHE A O 1
ATOM 1653 N N . SER A 1 207 ? -17.836 4.083 -6.042 1.00 80.94 207 SER A N 1
ATOM 1654 C CA . SER A 1 207 ? -18.624 5.313 -5.905 1.00 80.94 207 SER A CA 1
ATOM 1655 C C . SER A 1 207 ? -19.464 5.588 -7.158 1.00 80.94 207 SER A C 1
ATOM 1657 O O . SER A 1 207 ? -20.663 5.859 -7.058 1.00 80.94 207 SER A O 1
ATOM 1659 N N . LYS A 1 208 ? -18.886 5.422 -8.358 1.00 85.69 208 LYS A N 1
ATOM 1660 C CA . LYS A 1 208 ? -19.639 5.522 -9.621 1.00 85.69 208 LYS A CA 1
ATOM 1661 C C . LYS A 1 208 ? -20.632 4.378 -9.799 1.00 85.69 208 LYS A C 1
ATOM 1663 O O . LYS A 1 208 ? 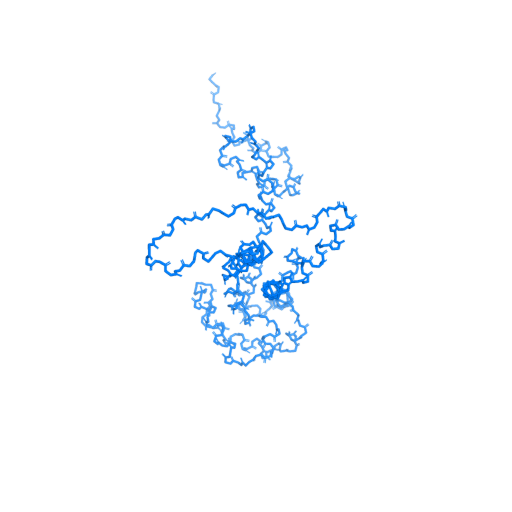-21.775 4.625 -10.179 1.00 85.69 208 LYS A O 1
ATOM 1668 N N . LEU A 1 209 ? -20.250 3.148 -9.458 1.00 85.31 209 LEU A N 1
ATOM 1669 C CA . LEU A 1 209 ? -21.146 1.992 -9.506 1.00 85.31 209 LEU A CA 1
ATOM 1670 C C . LEU A 1 209 ? -22.380 2.185 -8.623 1.00 85.31 209 LEU A C 1
ATOM 1672 O O . LEU A 1 209 ? -23.468 1.814 -9.050 1.00 85.31 209 LEU A O 1
ATOM 1676 N N . LYS A 1 210 ? -22.253 2.819 -7.451 1.00 84.25 210 LYS A N 1
ATOM 1677 C CA . LYS A 1 210 ? -23.397 3.156 -6.588 1.00 84.25 210 LYS A CA 1
ATOM 1678 C C . LYS A 1 210 ? -24.396 4.102 -7.269 1.00 84.25 210 LYS A C 1
ATOM 1680 O O . LYS A 1 210 ? -25.597 3.977 -7.049 1.00 84.25 210 LYS A O 1
ATOM 1685 N N . LEU A 1 211 ? -23.922 5.027 -8.107 1.00 85.62 211 LEU A N 1
ATOM 1686 C CA . LEU A 1 211 ? -24.784 5.928 -8.886 1.00 85.62 211 LEU A CA 1
ATOM 1687 C C . LEU A 1 211 ? -25.443 5.212 -10.074 1.00 85.62 211 LEU A C 1
ATOM 1689 O O . LEU A 1 211 ? -26.602 5.472 -10.394 1.00 85.62 211 LEU A O 1
ATOM 1693 N N . ILE A 1 212 ? -24.711 4.306 -10.726 1.00 87.12 212 ILE A N 1
ATOM 1694 C CA . ILE A 1 212 ? -25.182 3.571 -11.908 1.00 87.12 212 ILE A CA 1
ATOM 1695 C C . ILE A 1 212 ? -26.186 2.479 -11.513 1.00 87.12 212 ILE A C 1
ATOM 1697 O O . ILE A 1 212 ? -27.243 2.350 -12.136 1.00 87.12 212 ILE A O 1
ATOM 1701 N N . LYS A 1 213 ? -25.867 1.712 -10.466 1.00 85.69 213 LYS A N 1
ATOM 1702 C CA . LYS A 1 213 ? -26.672 0.618 -9.918 1.00 85.69 213 LYS A CA 1
ATOM 1703 C C . LYS A 1 213 ? -27.422 1.104 -8.678 1.00 85.69 213 LYS A C 1
ATOM 1705 O O . LYS A 1 213 ? -27.033 0.836 -7.545 1.00 85.69 213 LYS A O 1
ATOM 1710 N N . ASN A 1 214 ? -28.510 1.829 -8.915 1.00 85.75 214 ASN A N 1
ATOM 1711 C CA . ASN A 1 214 ? -29.452 2.224 -7.871 1.00 85.75 214 ASN A CA 1
ATOM 1712 C C . ASN A 1 214 ? -30.608 1.211 -7.751 1.00 85.75 214 ASN A C 1
ATOM 1714 O O . ASN A 1 214 ? -30.735 0.299 -8.570 1.00 85.75 214 ASN A O 1
ATOM 1718 N N . TYR A 1 215 ? -31.451 1.370 -6.727 1.00 84.38 215 TYR A N 1
ATOM 1719 C CA . TYR A 1 215 ? -32.566 0.456 -6.434 1.00 84.38 215 TYR A CA 1
ATOM 1720 C C . TYR A 1 215 ? -33.481 0.208 -7.651 1.00 84.38 215 TYR A C 1
ATOM 1722 O O . TYR A 1 215 ? -33.844 -0.933 -7.930 1.00 84.38 215 TYR A O 1
ATOM 1730 N N . LEU A 1 216 ? -33.754 1.256 -8.435 1.00 85.06 216 LEU A N 1
ATOM 1731 C CA . LEU A 1 216 ? -34.604 1.209 -9.632 1.00 85.06 216 LEU A CA 1
ATOM 1732 C C . LEU A 1 216 ? -33.922 0.570 -10.857 1.00 85.06 216 LEU A C 1
ATOM 1734 O O . LEU A 1 216 ? -34.582 0.283 -11.851 1.00 85.06 216 LEU A O 1
ATOM 1738 N N . ARG A 1 217 ? -32.600 0.365 -10.821 1.00 82.00 217 ARG A N 1
ATOM 1739 C CA . ARG A 1 217 ? -31.781 -0.155 -11.931 1.00 82.00 217 ARG A CA 1
ATOM 1740 C C . ARG A 1 217 ? -30.998 -1.412 -11.539 1.00 82.00 217 ARG A C 1
ATOM 1742 O O . ARG A 1 217 ? -29.899 -1.656 -12.033 1.00 82.00 217 ARG A O 1
ATOM 1749 N N . SER A 1 218 ? -31.550 -2.219 -10.641 1.00 81.56 218 SER A N 1
ATOM 1750 C CA . SER A 1 218 ? -30.881 -3.395 -10.075 1.00 81.56 218 SER A CA 1
ATOM 1751 C C . SER A 1 218 ? -30.782 -4.596 -11.033 1.00 81.56 218 SER A C 1
ATOM 1753 O O . SER A 1 218 ? -29.893 -5.426 -10.853 1.00 81.56 218 SER A O 1
ATOM 1755 N N . THR A 1 219 ? -31.619 -4.661 -12.076 1.00 85.06 219 THR A N 1
ATOM 1756 C CA . THR A 1 219 ? -31.761 -5.800 -13.011 1.00 85.06 219 THR A CA 1
ATOM 1757 C C . THR A 1 219 ? -30.993 -5.663 -14.337 1.00 85.06 219 THR A C 1
ATOM 1759 O O . THR A 1 219 ? -31.285 -6.362 -15.305 1.00 85.06 219 THR A O 1
ATOM 1762 N N . MET A 1 220 ? -30.001 -4.771 -14.431 1.00 89.62 220 MET A N 1
ATOM 1763 C CA . MET A 1 220 ? -29.213 -4.615 -15.664 1.00 89.62 220 MET A CA 1
ATOM 1764 C C . MET A 1 220 ? -28.204 -5.755 -15.890 1.00 89.62 220 MET A C 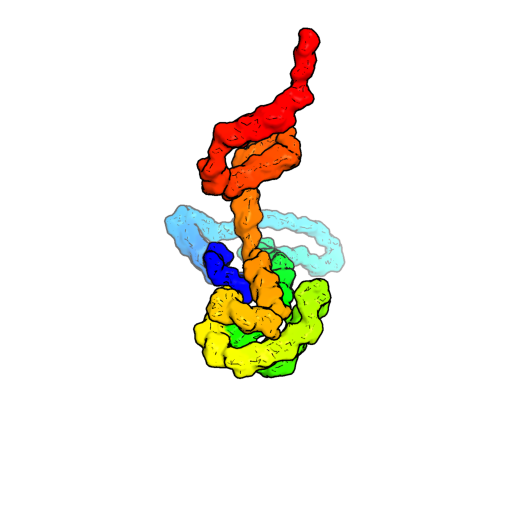1
ATOM 1766 O O . MET A 1 220 ? -27.654 -6.308 -14.940 1.00 89.62 220 MET A O 1
ATOM 1770 N N . SER A 1 221 ? -27.911 -6.067 -17.158 1.00 91.06 221 SER A N 1
ATOM 1771 C CA . SER A 1 221 ? -26.888 -7.057 -17.516 1.00 91.06 221 SER A CA 1
ATOM 1772 C C . SER A 1 221 ? -25.473 -6.572 -17.179 1.00 91.06 221 SER A C 1
ATOM 1774 O O . SER A 1 221 ? -25.182 -5.373 -17.232 1.00 91.06 221 SER A O 1
ATOM 1776 N N . GLN A 1 222 ? -24.569 -7.513 -16.886 1.00 88.19 222 GLN A N 1
ATOM 1777 C CA . GLN A 1 222 ? -23.189 -7.203 -16.494 1.00 88.19 222 GLN A CA 1
ATOM 1778 C C . GLN A 1 222 ? -22.434 -6.406 -17.568 1.00 88.19 222 GLN A C 1
ATOM 1780 O O . GLN A 1 222 ? -21.724 -5.457 -17.242 1.00 88.19 222 GLN A O 1
ATOM 1785 N N . ASN A 1 223 ? -22.650 -6.723 -18.849 1.00 90.56 223 ASN A N 1
ATOM 1786 C CA . ASN A 1 223 ? -22.033 -6.002 -19.969 1.00 90.56 223 ASN A CA 1
ATOM 1787 C C . ASN A 1 223 ? -22.461 -4.529 -20.001 1.00 90.56 223 ASN A C 1
ATOM 1789 O O . ASN A 1 223 ? -21.633 -3.639 -20.178 1.00 90.56 223 ASN A O 1
ATOM 1793 N N . ARG A 1 224 ? -23.754 -4.257 -19.774 1.00 90.12 224 ARG A N 1
ATOM 1794 C CA . ARG A 1 224 ? -24.273 -2.885 -19.727 1.00 90.12 224 ARG A CA 1
ATOM 1795 C C . ARG A 1 224 ? -23.742 -2.130 -18.511 1.00 90.12 224 ARG A C 1
ATOM 1797 O O . ARG A 1 224 ? -23.372 -0.967 -18.642 1.00 90.12 224 ARG A O 1
ATOM 1804 N N . LEU A 1 225 ? -23.690 -2.783 -17.349 1.00 90.12 225 LEU A N 1
ATOM 1805 C CA . LEU A 1 225 ? -23.139 -2.196 -16.128 1.00 90.12 225 LEU A CA 1
ATOM 1806 C C . LEU A 1 225 ? -21.666 -1.816 -16.309 1.00 90.12 225 LEU A C 1
ATOM 1808 O O . LEU A 1 225 ? -21.285 -0.697 -15.981 1.00 90.12 225 LEU A O 1
ATOM 1812 N N . SER A 1 226 ? -20.861 -2.728 -16.857 1.00 89.12 226 SER A N 1
ATOM 1813 C CA . SER A 1 226 ? -19.438 -2.504 -17.115 1.00 89.12 226 SER A CA 1
ATOM 1814 C C . SER A 1 226 ? -19.216 -1.352 -18.099 1.00 89.12 226 SER A C 1
ATOM 1816 O O . SER A 1 226 ? -18.454 -0.439 -17.789 1.00 89.12 226 SER A O 1
ATOM 1818 N N . GLY A 1 227 ? -19.950 -1.315 -19.218 1.00 89.06 227 GLY A N 1
ATOM 1819 C CA . GLY A 1 227 ? -19.854 -0.216 -20.185 1.00 89.06 227 GLY A CA 1
ATOM 1820 C C . GLY A 1 227 ? -20.212 1.149 -19.585 1.00 89.06 227 GLY A C 1
ATOM 1821 O O . GLY A 1 227 ? -19.473 2.116 -19.757 1.00 89.06 227 GLY A O 1
ATOM 1822 N N . LEU A 1 228 ? -21.302 1.229 -18.811 1.00 89.06 228 LEU A N 1
ATOM 1823 C CA . LEU A 1 228 ? -21.689 2.466 -18.117 1.00 89.06 228 LEU A CA 1
ATOM 1824 C C . LEU A 1 228 ? -20.679 2.873 -17.037 1.00 89.06 228 LEU A C 1
ATOM 1826 O O . LEU A 1 228 ? -20.447 4.065 -16.835 1.00 89.06 228 LEU A O 1
ATOM 1830 N N . ALA A 1 229 ? -20.080 1.902 -16.344 1.00 88.56 229 ALA A N 1
ATOM 1831 C CA . ALA A 1 229 ? -19.046 2.164 -15.351 1.00 88.56 229 ALA A CA 1
ATOM 1832 C C . ALA A 1 229 ? -17.804 2.781 -15.998 1.00 88.56 229 ALA A C 1
ATOM 1834 O O . ALA A 1 229 ? -17.335 3.804 -15.507 1.00 88.56 229 ALA A O 1
ATOM 1835 N N . ILE A 1 230 ? -17.335 2.236 -17.125 1.00 88.50 230 ILE A N 1
ATOM 1836 C CA . ILE A 1 230 ? -16.185 2.770 -17.870 1.00 88.50 230 ILE A CA 1
ATOM 1837 C C . ILE A 1 230 ? -16.457 4.211 -18.315 1.00 88.50 230 ILE A C 1
ATOM 1839 O O . ILE A 1 230 ? -15.673 5.098 -17.987 1.00 88.50 230 ILE A O 1
ATOM 1843 N N . LEU A 1 231 ? -17.602 4.471 -18.957 1.00 88.31 231 LEU A N 1
ATOM 1844 C CA . LEU A 1 231 ? -17.986 5.824 -19.387 1.00 88.31 231 LEU A CA 1
ATOM 1845 C C . LEU A 1 231 ? -18.067 6.811 -18.212 1.00 88.31 231 LEU A C 1
ATOM 1847 O O . LEU A 1 231 ? -17.706 7.978 -18.333 1.00 88.31 231 LEU A O 1
ATOM 1851 N N . SER A 1 232 ? -18.540 6.357 -17.048 1.00 87.88 232 SER A N 1
ATOM 1852 C CA . SER A 1 232 ? -18.655 7.216 -15.870 1.00 87.88 232 SER A CA 1
ATOM 1853 C C . SER A 1 232 ? -17.329 7.448 -15.140 1.00 87.88 232 SER A C 1
ATOM 1855 O O . SER A 1 232 ? -17.204 8.481 -14.471 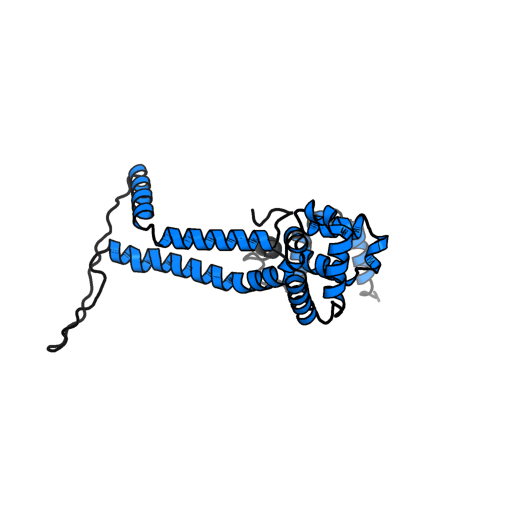1.00 87.88 232 SER A O 1
ATOM 1857 N N . ILE A 1 233 ? -16.398 6.491 -15.175 1.00 85.88 233 ILE A N 1
ATOM 1858 C CA . ILE A 1 233 ? -15.056 6.615 -14.589 1.00 85.88 233 ILE A CA 1
ATOM 1859 C C . ILE A 1 233 ? -14.214 7.536 -15.475 1.00 85.88 233 ILE A C 1
ATOM 1861 O O . ILE A 1 233 ? -13.672 8.521 -14.980 1.00 85.88 233 ILE A O 1
ATOM 1865 N N . GLU A 1 234 ? -14.221 7.285 -16.784 1.00 86.25 234 GLU A N 1
ATOM 1866 C CA . GLU A 1 234 ? -13.497 8.034 -17.818 1.00 86.25 234 GLU A CA 1
ATOM 1867 C C . GLU A 1 234 ? -14.361 9.147 -18.433 1.00 86.25 234 GLU A C 1
ATOM 1869 O O . GLU A 1 234 ? -14.344 9.388 -19.639 1.00 86.25 234 GLU A O 1
ATOM 1874 N N . ASN A 1 235 ? -15.167 9.830 -17.615 1.00 87.00 235 ASN A N 1
ATOM 1875 C CA . ASN A 1 235 ? -16.140 10.822 -18.092 1.00 87.00 235 ASN A CA 1
ATOM 1876 C C . ASN A 1 235 ? -15.474 12.000 -18.827 1.00 87.00 235 ASN A C 1
ATOM 1878 O O . ASN A 1 235 ? -16.040 12.521 -19.779 1.00 87.00 235 ASN A O 1
ATOM 1882 N N . THR A 1 236 ? -14.269 12.413 -18.421 1.00 86.69 236 THR A N 1
ATOM 1883 C CA . THR A 1 236 ? -13.518 13.475 -19.114 1.00 86.69 236 THR A CA 1
ATOM 1884 C C . THR A 1 236 ? -13.245 13.090 -20.562 1.00 86.69 236 THR A C 1
ATOM 1886 O O . THR A 1 236 ? -13.675 13.794 -21.467 1.00 86.69 236 THR A O 1
ATOM 1889 N N . ARG A 1 237 ? -12.661 11.908 -20.773 1.00 85.69 237 ARG A N 1
ATOM 1890 C CA . ARG A 1 237 ? -12.380 11.366 -22.104 1.00 85.69 237 ARG A CA 1
ATOM 1891 C C . ARG A 1 237 ? -13.657 11.030 -22.874 1.00 85.69 237 ARG A C 1
ATOM 1893 O O . ARG A 1 237 ? -13.727 11.229 -24.076 1.00 85.69 237 ARG A O 1
ATOM 1900 N N . SER A 1 238 ? -14.697 10.568 -22.182 1.00 84.75 238 SER A N 1
ATOM 1901 C CA . SER A 1 238 ? -15.991 10.248 -22.800 1.00 84.75 238 SER A CA 1
ATOM 1902 C C . SER A 1 238 ? -16.706 11.484 -23.351 1.00 84.75 238 SER A C 1
ATOM 1904 O O . SER A 1 238 ? -17.464 11.360 -24.304 1.00 84.75 238 SER A O 1
ATOM 1906 N N . ARG A 1 239 ? -16.477 12.671 -22.773 1.00 86.81 239 ARG A N 1
ATOM 1907 C CA . ARG A 1 239 ? -17.023 13.945 -23.277 1.00 86.81 239 ARG A CA 1
ATOM 1908 C C . ARG A 1 239 ? -16.297 14.471 -24.509 1.00 86.81 239 ARG A C 1
ATOM 1910 O O . ARG A 1 239 ? -16.875 15.267 -25.237 1.00 86.81 239 ARG A O 1
ATOM 1917 N N . GLU A 1 240 ? -15.052 14.055 -24.712 1.00 90.06 240 GLU A N 1
ATOM 1918 C CA . GLU A 1 240 ? -14.258 14.395 -25.899 1.00 90.06 240 GLU A CA 1
ATOM 1919 C C . GLU A 1 240 ? -14.652 13.540 -27.111 1.00 90.06 240 GLU A C 1
ATOM 1921 O O . GLU A 1 240 ? -14.312 13.878 -28.241 1.00 90.06 240 GLU A O 1
ATOM 1926 N N . LEU A 1 241 ? -15.375 12.435 -26.893 1.00 86.94 241 LEU A N 1
ATOM 1927 C CA . LEU A 1 241 ? -15.867 11.589 -27.972 1.00 86.94 241 LEU A CA 1
ATOM 1928 C C . LEU A 1 241 ? -16.994 12.287 -28.738 1.00 86.94 241 LEU A C 1
ATOM 1930 O O . LEU A 1 241 ? -17.974 12.745 -28.147 1.00 86.94 241 LEU A O 1
ATOM 1934 N N . ASN A 1 242 ? -16.881 12.296 -30.065 1.00 88.19 242 ASN A N 1
ATOM 1935 C CA . ASN A 1 242 ? -17.921 12.824 -30.930 1.00 88.19 242 ASN A CA 1
ATOM 1936 C C . ASN A 1 242 ? -19.074 11.818 -31.061 1.00 88.19 242 ASN A C 1
ATOM 1938 O O . ASN A 1 242 ? -18.909 10.708 -31.571 1.00 88.19 242 ASN A O 1
ATOM 1942 N N . THR A 1 243 ? -20.256 12.196 -30.583 1.00 86.19 243 THR A N 1
ATOM 1943 C CA . THR A 1 243 ? -21.432 11.325 -30.609 1.00 86.19 243 THR A CA 1
ATOM 1944 C C . THR A 1 243 ? -21.987 11.111 -32.012 1.00 86.19 243 THR A C 1
ATOM 1946 O O . THR A 1 243 ? -22.582 10.056 -32.223 1.00 86.19 243 THR A O 1
ATOM 1949 N N . SER A 1 244 ? -21.794 12.041 -32.960 1.00 86.62 244 SER A N 1
ATOM 1950 C CA . SER A 1 244 ? -22.231 11.839 -34.354 1.00 86.62 244 SER A CA 1
ATOM 1951 C C . SER A 1 244 ? -21.516 10.648 -34.976 1.00 86.62 244 SER A C 1
ATOM 1953 O O . SER A 1 244 ? -22.159 9.721 -35.456 1.00 86.62 244 SER A O 1
ATOM 1955 N N . ASP A 1 245 ? -20.195 10.617 -34.831 1.00 87.88 245 ASP A N 1
ATOM 1956 C CA . ASP A 1 245 ? -19.341 9.624 -35.479 1.00 87.88 245 ASP A CA 1
ATOM 1957 C C . ASP A 1 245 ? -19.614 8.222 -34.913 1.00 87.88 245 ASP A C 1
ATOM 1959 O O . ASP A 1 245 ? -19.646 7.235 -35.642 1.00 87.88 245 ASP A O 1
ATOM 1963 N N . ILE A 1 246 ? -19.910 8.134 -33.609 1.00 86.00 246 ILE A N 1
ATOM 1964 C CA . ILE A 1 246 ? -20.313 6.880 -32.955 1.00 86.00 246 ILE A CA 1
ATOM 1965 C C . ILE A 1 246 ? -21.675 6.395 -33.468 1.00 86.00 246 ILE A C 1
ATOM 1967 O O . ILE A 1 246 ? -21.886 5.188 -33.613 1.00 86.00 246 ILE A O 1
ATOM 1971 N N . VAL A 1 247 ? -22.625 7.309 -33.697 1.00 86.19 247 VAL A N 1
ATOM 1972 C CA . VAL A 1 247 ? -23.952 6.962 -34.226 1.00 86.19 247 VAL A CA 1
ATOM 1973 C C . VAL A 1 247 ? -23.832 6.458 -35.659 1.00 86.19 247 VAL A C 1
ATOM 1975 O O . VAL A 1 247 ? -24.440 5.432 -35.972 1.00 86.19 247 VAL A O 1
ATOM 1978 N N . ASP A 1 248 ? -23.015 7.111 -36.479 1.00 87.81 248 ASP A N 1
ATOM 1979 C CA . ASP A 1 248 ? -22.771 6.717 -37.865 1.00 87.81 248 ASP A CA 1
ATOM 1980 C C . ASP A 1 248 ? -22.060 5.355 -37.935 1.00 87.81 248 ASP A C 1
ATOM 1982 O O . ASP A 1 248 ? -22.555 4.435 -38.588 1.00 87.81 248 ASP A O 1
ATOM 1986 N N . GLU A 1 249 ? -20.999 5.140 -37.147 1.00 87.12 249 GLU A N 1
ATOM 1987 C CA . GLU A 1 249 ? -20.310 3.842 -37.053 1.00 87.12 249 GLU A CA 1
ATOM 1988 C C . GLU A 1 249 ? -21.254 2.726 -36.559 1.00 87.12 249 GLU A C 1
ATOM 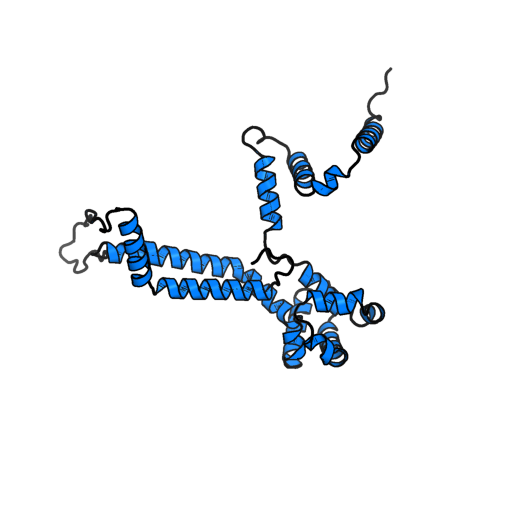1990 O O . GLU A 1 249 ? -21.232 1.585 -37.042 1.00 87.12 249 GLU A O 1
ATOM 1995 N N . PHE A 1 250 ? -22.119 3.029 -35.585 1.00 84.69 250 PHE A N 1
ATOM 1996 C CA . PHE A 1 250 ? -23.112 2.073 -35.103 1.00 84.69 250 PHE A CA 1
ATOM 1997 C C . PHE A 1 250 ? -24.161 1.752 -36.174 1.00 84.69 250 PHE A C 1
ATOM 1999 O O . PHE A 1 250 ? -24.540 0.583 -36.322 1.00 84.69 250 PHE A O 1
ATOM 2006 N N . ALA A 1 251 ? -24.620 2.760 -36.919 1.00 84.12 251 ALA A N 1
ATOM 2007 C CA . ALA A 1 251 ? -25.567 2.606 -38.014 1.00 84.12 251 ALA A CA 1
ATOM 2008 C C . ALA A 1 251 ? -24.977 1.735 -39.129 1.00 84.12 251 ALA A C 1
ATOM 2010 O O . ALA A 1 251 ? -25.619 0.764 -39.527 1.00 84.12 251 ALA A O 1
ATOM 2011 N N . GLU A 1 252 ? -23.732 1.977 -39.542 1.00 84.62 252 GLU A N 1
ATOM 2012 C CA . GLU A 1 252 ? -23.016 1.154 -40.525 1.00 84.62 252 GLU A CA 1
ATOM 2013 C C . GLU A 1 252 ? -22.880 -0.306 -40.072 1.00 84.62 252 GLU A C 1
ATOM 2015 O O . GLU A 1 252 ? -23.132 -1.245 -40.835 1.00 84.62 252 GLU A O 1
ATOM 2020 N N . ARG A 1 253 ? -22.560 -0.537 -38.792 1.00 77.81 253 ARG A N 1
ATOM 2021 C CA . ARG A 1 253 ? -22.454 -1.896 -38.235 1.00 77.81 253 ARG A CA 1
ATOM 2022 C C . ARG A 1 253 ? -23.803 -2.617 -38.149 1.00 77.81 253 ARG A C 1
ATOM 2024 O O . ARG A 1 253 ? -23.839 -3.841 -38.320 1.00 77.81 253 ARG A O 1
ATOM 2031 N N . LYS A 1 254 ? -24.906 -1.898 -37.893 1.00 62.16 254 LYS A N 1
ATOM 2032 C CA . LYS A 1 254 ? -26.271 -2.459 -37.799 1.00 62.16 254 LYS A CA 1
ATOM 2033 C C . LYS A 1 254 ? -27.053 -2.490 -39.115 1.00 62.16 254 LYS A C 1
ATOM 2035 O O . LYS A 1 254 ? -28.019 -3.252 -39.189 1.00 62.16 254 LYS A O 1
ATOM 2040 N N . ALA A 1 255 ? -26.639 -1.756 -40.146 1.00 54.72 255 ALA A N 1
ATOM 2041 C CA . ALA A 1 255 ? -27.321 -1.681 -41.443 1.00 54.72 255 ALA A CA 1
ATOM 2042 C C . ALA A 1 255 ? -27.430 -3.036 -42.177 1.00 54.72 255 ALA A C 1
ATOM 2044 O O . ALA A 1 255 ? -28.193 -3.173 -43.126 1.00 54.72 255 ALA A O 1
ATOM 2045 N N . ARG A 1 256 ? -26.761 -4.096 -41.698 1.00 53.72 256 ARG A N 1
ATOM 2046 C CA . ARG A 1 256 ? -26.875 -5.466 -42.234 1.00 53.72 256 ARG A CA 1
ATOM 2047 C C . ARG A 1 256 ? -28.110 -6.265 -41.774 1.00 53.72 256 ARG A C 1
ATOM 2049 O O . ARG A 1 256 ? -28.133 -7.482 -41.943 1.00 53.72 256 ARG A O 1
ATOM 2056 N N . ARG A 1 257 ? -29.146 -5.639 -41.199 1.00 56.16 257 ARG A N 1
ATOM 2057 C CA . ARG A 1 257 ? -30.414 -6.322 -40.852 1.00 56.16 257 ARG A CA 1
ATOM 2058 C C . ARG A 1 257 ? -31.666 -5.560 -41.299 1.00 56.16 257 ARG A C 1
ATOM 2060 O O . ARG A 1 257 ? -32.508 -5.231 -40.475 1.00 56.16 257 ARG A O 1
ATOM 2067 N N . MET A 1 258 ? -31.816 -5.345 -42.601 1.00 49.06 258 MET A N 1
ATOM 2068 C CA . MET A 1 258 ? -33.110 -5.478 -43.285 1.00 49.06 258 MET A CA 1
ATOM 2069 C C . MET A 1 258 ? -32.875 -5.537 -44.797 1.00 49.06 258 MET A C 1
ATOM 2071 O O . MET A 1 258 ? -32.481 -4.545 -45.398 1.00 49.06 258 MET A O 1
ATOM 2075 N N . GLN A 1 259 ? -33.132 -6.693 -45.414 1.00 51.22 259 GLN A N 1
ATOM 2076 C CA . GLN A 1 259 ? -33.524 -6.711 -46.822 1.00 51.22 259 GLN A CA 1
ATOM 2077 C C . GLN A 1 259 ? -35.037 -6.511 -46.850 1.00 51.22 259 GLN A C 1
ATOM 2079 O O . GLN A 1 259 ? -35.787 -7.385 -46.412 1.00 51.22 259 GLN A O 1
ATOM 2084 N N . LEU A 1 260 ? -35.466 -5.334 -47.296 1.00 47.47 260 LEU A N 1
ATOM 2085 C CA . LEU A 1 260 ? -36.855 -5.090 -47.665 1.00 47.47 260 LEU A CA 1
ATOM 2086 C C . LEU A 1 260 ? -37.115 -5.855 -48.971 1.00 47.47 260 LEU A C 1
ATOM 2088 O O . LEU A 1 260 ? -36.402 -5.645 -49.951 1.00 47.47 260 LEU A O 1
ATOM 2092 N N . LYS A 1 261 ? -38.063 -6.797 -48.921 1.00 41.28 261 LYS A N 1
ATOM 2093 C CA . LYS A 1 261 ? -38.648 -7.448 -50.101 1.00 41.28 261 LYS A CA 1
ATOM 2094 C C . LYS A 1 261 ? -39.573 -6.486 -50.829 1.00 41.28 261 LYS A C 1
ATOM 2096 O O . LYS A 1 261 ? -40.252 -5.711 -50.118 1.00 41.28 261 LYS A O 1
#

Organism: NCBI:txid58324

InterPro domains:
  IPR008906 HAT, C-terminal dimerisation domain [PF05699] (180-235)
  IPR052958 Interferon-induced PKR regulator [PTHR46289] (2-260)

Foldseek 3Di:
DCPDPQRALLNLVVVLVVVLVVLVVVLVVPVVVLVVVVVVCVVVVHDSDQDDDDDDADDDDPPDPDGPPDPNDSSVCCSVVPSNVVSVVVSVCSCVVCVVSVVVCQLLVLLQLVCLLDDDLVVSLVSQVSNCVVPVVQADNCQSVLSVVCCVVCNPVSVVDGGLVSVLCCVVPVVVVCCVVNVRSNSSSVVSVPDRSDCVLVVLLVVQLCVCCDPVNPPDDPVVSVVSSVCSSVVVVVVVDDPVVVVVVVCVVPVPPDDDD

Radius of gyration: 29.49 Å; chains: 1; bounding box: 67×48×97 Å

Sequence (261 aa):
MLQAKNADLLKATELLDNAITELTRFRESFEEAKTTAQSMAEKWGVKQTFEKERIRRAKRQFDEFCQDERLADAESYFKVNVFNACLDIIIAQLSRRFSALRSVADLFRVVQPHILATEEKNAIYQGALRLVEKYNNDLSPALPQQLIAFRAAFKRQISEMTTVQDLASFLIVENNSITSSFSDICTVLVLFLTIPVTVASAERSFSKLKLIKNYLRSTMSQNRLSGLAILSIENTRSRELNTSDIVDEFAERKARRMQLK

Secondary structure (DSSP, 8-state):
-TTSTT--HHHHHHHHHHHHHHHHHHHH-HHHHHHHHHHHHHHTT---PPP------PPPPTT--------SSHHHHHIIIIIIHHHHHHHHHHHHHHHHHHHHHHHHGGGSHHHHHHS-HHHHHHHHHHHHHHTTTT--TTHHHHHHHHHHHHHHHHHH--SHHHHHHIIIII-TTTGGGGHHHHHHHHHHHHS-SSTHHHHHHHHHHHHHS-GGGTT--HHHHHHHHHHHHSHHHHHHS-HHHHHHHHHHHHTTS----